Protein AF-0000000075208967 (afdb_homodimer)

Secondary structure (DSSP, 8-state):
--HHHHHHHT--------S-PPPHHHHHHHHHHHHTS--GGG---EEEEEE--HHHHHHHHHHTTS-GGGTSSS-EEEEEE--HHHHHHHHHHT---HHHHTSHHHHHHHHHHHHHHHHHHHHHH-/--HHHHHHHT--------S-PPPHHHHHHHHHHHHTS--GGG---EEEEEE--HHHHHHHHHHTTS-GGGTSSS-EEEEEE--HHHHHHHHHHT---HHHHTSHHHHHHHHHHHHHHHHHHHHHH-

Sequence (252 aa):
MNDTIKTILSHRSIRKFKNEPLNNETVETLVKCAQAASTSSYQQVYSIIGVEDKGMKDKLAALAGGQNYVAENGYFFVFCLDYHRHMLAAEMTGSDIADTVESTEGFIVGTADAALAAQNMAVAAEMNDTIKTILSHRSIRKFKNEPLNNETVETLVKCAQAASTSSYQQVYSIIGVEDKGMKDKLAALAGGQNYVAENGYFFVFCLDYHRHMLAAEMTGSDIADTVESTEGFIVGTADAALAAQNMAVAAE

Nearest PDB structures (foldseek):
  5hdj-assembly1_A  TM=9.883E-01  e=3.947E-13  Priestia megaterium
  3n2s-assembly2_D  TM=9.882E-01  e=9.853E-13  Bacillus subtilis
  5hei-assembly3_E  TM=9.716E-01  e=2.244E-10  Priestia megaterium
  1zch-assembly1_A-2  TM=9.579E-01  e=3.944E-09  Bacillus subtilis
  3of4-assembly2_C-2  TM=6.264E-01  e=2.015E-05  Idiomarina loihiensis

Solvent-accessible surface area (backbone atoms only — not comparable to full-atom values): 13764 Å² total; per-residue (Å²): 134,55,68,44,48,52,53,41,62,63,55,69,95,78,71,78,55,62,92,48,70,66,53,70,68,58,53,51,50,40,51,50,29,18,69,42,31,73,46,68,90,70,57,61,27,40,44,78,45,80,48,75,54,62,70,60,23,45,54,48,11,56,74,62,76,58,40,58,48,58,40,46,45,32,63,37,78,43,72,35,68,40,60,60,70,58,51,51,53,25,56,76,69,71,46,84,54,62,70,54,63,70,28,72,64,36,47,50,50,18,44,28,27,25,28,17,16,50,41,36,22,51,59,56,71,99,134,54,67,44,45,51,54,41,64,61,56,70,94,77,73,78,56,61,92,47,71,68,52,70,66,59,51,51,50,40,50,51,29,17,69,41,30,72,47,69,91,71,58,62,27,40,44,79,45,80,48,73,54,62,70,61,24,46,54,49,10,56,72,62,75,56,39,59,48,57,41,46,44,33,63,38,79,42,74,34,66,38,60,61,68,56,53,51,53,25,57,76,69,71,45,83,55,61,70,51,61,71,28,71,64,36,46,50,50,20,46,29,25,25,28,16,17,50,41,36,23,52,59,53,72,98

Organism: NCBI:txid2021314

pLDDT: mean 92.1, std 5.89, range [64.88, 97.38]

Radius of gyration: 19.39 Å; Cα contacts (8 Å, |Δi|>4): 349; chains: 2; bounding box: 53×53×41 Å

InterPro domains:
  IPR000415 Nitroreductase-like [G3DSA:3.40.109.10] (1-126)
  IPR000415 Nitroreductase-like [SSF55469] (1-126)
  IPR016446 Flavin oxidoreductase Frp family [PTHR43425] (1-126)
  IPR029479 Nitroreductase [PF00881] (8-126)

Foldseek 3Di:
DDPLVVLVVPDDDDQAEDQAADDPVLVVVLLVLLQPFDADVSLLQKDKDKDQDLVVQCVVCVVVVNRCSSRRYNIHIDIGRHCPVVCVVCVVVVHDCPCVCPDPNVVVRSVVSSVRSVVSSVSVVD/DDPLVVLVVPDDDDQAEDQAADDPVLVVVLQVLLLPFDADVSLLQKDKDKDQDLVVQCVVCVVVVNRCSSRRYNIHIDIGRHCPVVCVVCVVVVHDCPCVCPDPNVVVRSVVSSVRSVVSSVSVVD

Structure (mmCIF, N/CA/C/O backbone):
data_AF-0000000075208967-model_v1
#
loop_
_entity.id
_entity.type
_entity.pdbx_description
1 polymer 'NADPH-dependent oxidoreductase'
#
loop_
_atom_site.group_PDB
_atom_site.id
_atom_site.type_symbol
_atom_site.label_atom_id
_atom_site.label_alt_id
_atom_site.label_comp_id
_atom_site.label_asym_id
_atom_site.label_entity_id
_atom_site.label_seq_id
_atom_site.pdbx_PDB_ins_code
_atom_site.Cartn_x
_atom_site.Cartn_y
_atom_site.Cartn_z
_atom_site.occupancy
_atom_site.B_iso_or_equiv
_atom_site.auth_seq_id
_atom_site.auth_comp_id
_atom_site.auth_asy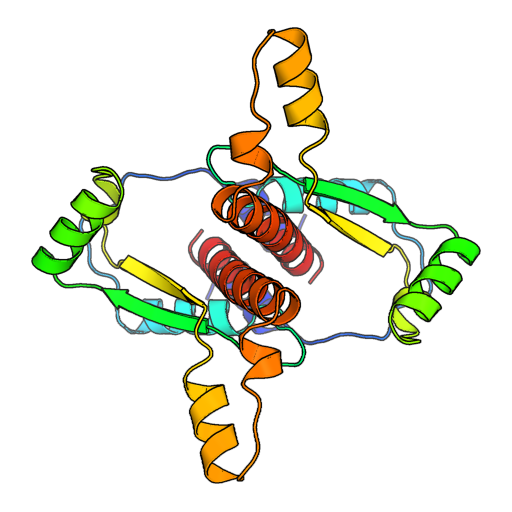m_id
_atom_site.auth_atom_id
_atom_site.pdbx_PDB_model_num
ATOM 1 N N . MET A 1 1 ? -3.221 -17.312 16.625 1 71.81 1 MET A N 1
ATOM 2 C CA . MET A 1 1 ? -3.098 -16.047 15.906 1 71.81 1 MET A CA 1
ATOM 3 C C . MET A 1 1 ? -2.184 -15.078 16.656 1 71.81 1 MET A C 1
ATOM 5 O O . MET A 1 1 ? -2.252 -14.984 17.875 1 71.81 1 MET A O 1
ATOM 9 N N . ASN A 1 2 ? -1.147 -14.531 15.945 1 88.81 2 ASN A N 1
ATOM 10 C CA . ASN A 1 2 ? -0.202 -13.68 16.672 1 88.81 2 ASN A CA 1
ATOM 11 C C . ASN A 1 2 ? -0.729 -12.258 16.812 1 88.81 2 ASN A C 1
ATOM 13 O O . ASN A 1 2 ? -1.8 -11.93 16.297 1 88.81 2 ASN A O 1
ATOM 17 N N . ASP A 1 3 ? -0.1 -11.484 17.672 1 92.38 3 ASP A N 1
ATOM 18 C CA . ASP A 1 3 ? -0.573 -10.156 18.062 1 92.38 3 ASP A CA 1
ATOM 19 C C . ASP A 1 3 ? -0.657 -9.234 16.859 1 92.38 3 ASP A C 1
ATOM 21 O O . ASP A 1 3 ? -1.517 -8.352 16.797 1 92.38 3 ASP A O 1
ATOM 25 N N . THR A 1 4 ? 0.158 -9.453 15.891 1 95.06 4 THR A N 1
ATOM 26 C CA . THR A 1 4 ? 0.15 -8.633 14.688 1 95.06 4 THR A CA 1
ATOM 27 C C . THR A 1 4 ? -1.113 -8.883 13.867 1 95.06 4 THR A C 1
ATOM 29 O O . THR A 1 4 ? -1.788 -7.938 13.453 1 95.06 4 THR A O 1
ATOM 32 N N . ILE A 1 5 ? -1.455 -10.117 13.695 1 95.81 5 ILE A N 1
ATOM 33 C CA . ILE A 1 5 ? -2.654 -10.492 12.945 1 95.81 5 ILE A CA 1
ATOM 34 C C . ILE A 1 5 ? -3.895 -9.984 13.688 1 95.81 5 ILE A C 1
ATOM 36 O O . ILE A 1 5 ? -4.824 -9.461 13.062 1 95.81 5 ILE A O 1
ATOM 40 N N . LYS A 1 6 ? -3.883 -10.102 14.977 1 95.25 6 LYS A N 1
ATOM 41 C CA . LYS A 1 6 ? -5 -9.586 15.766 1 95.25 6 LYS A CA 1
ATOM 42 C C . LYS A 1 6 ? -5.18 -8.086 15.547 1 95.25 6 LYS A C 1
ATOM 44 O O . LYS A 1 6 ? -6.305 -7.609 15.383 1 95.25 6 LYS A O 1
ATOM 49 N N . THR A 1 7 ? -4.102 -7.387 15.578 1 94.62 7 THR A N 1
ATOM 50 C CA . THR A 1 7 ? -4.137 -5.945 15.367 1 94.62 7 THR A CA 1
ATOM 51 C C . THR A 1 7 ? -4.703 -5.609 13.992 1 94.62 7 THR A C 1
ATOM 53 O O . THR A 1 7 ? -5.598 -4.773 13.867 1 94.62 7 THR A O 1
ATOM 56 N N . ILE A 1 8 ? -4.23 -6.316 12.945 1 95.25 8 ILE A N 1
ATOM 57 C CA . ILE A 1 8 ? -4.648 -6.082 11.562 1 95.25 8 ILE A CA 1
ATOM 58 C C . ILE A 1 8 ? -6.145 -6.344 11.43 1 95.25 8 ILE A C 1
ATOM 60 O O . ILE A 1 8 ? -6.871 -5.539 10.836 1 95.25 8 ILE A O 1
ATOM 64 N N . LEU A 1 9 ? -6.602 -7.363 12.039 1 94.38 9 LEU A N 1
ATOM 65 C CA . LEU A 1 9 ? -7.988 -7.781 11.859 1 94.38 9 LEU A CA 1
ATOM 66 C C . LEU A 1 9 ? -8.93 -6.934 12.703 1 94.38 9 LEU A C 1
ATOM 68 O O . LEU A 1 9 ? -10.148 -6.949 12.492 1 94.38 9 LEU A O 1
ATOM 72 N N . SER A 1 10 ? -8.375 -6.219 13.609 1 91.25 10 SER A N 1
ATOM 73 C CA . SER A 1 10 ? -9.188 -5.328 14.438 1 91.25 10 SER A CA 1
ATOM 74 C C . SER A 1 10 ? -9.336 -3.957 13.789 1 91.25 10 SER A C 1
ATOM 76 O O . SER A 1 10 ? -10 -3.074 14.336 1 91.25 10 SER A O 1
ATOM 78 N N . HIS A 1 11 ? -8.758 -3.898 12.664 1 88 11 HIS A N 1
ATOM 79 C CA . HIS A 1 11 ? -8.789 -2.619 11.969 1 88 11 HIS A CA 1
ATOM 80 C C . HIS A 1 11 ? -10.219 -2.125 11.773 1 88 11 HIS A C 1
ATOM 82 O O . HIS A 1 11 ? -11.117 -2.914 11.477 1 88 11 HIS A O 1
ATOM 88 N N . ARG A 1 12 ? -10.43 -0.867 12.094 1 82.75 12 ARG A N 1
ATOM 89 C CA . ARG A 1 12 ? -11.648 -0.128 11.797 1 82.75 12 ARG A CA 1
ATOM 90 C C . ARG A 1 12 ? -11.336 1.289 11.328 1 82.75 12 ARG A C 1
ATOM 92 O O . ARG A 1 12 ? -10.297 1.853 11.695 1 82.75 12 ARG A O 1
ATOM 99 N N . SER A 1 13 ? -12.242 1.752 10.5 1 78.75 13 SER A N 1
ATOM 100 C CA . SER A 1 13 ? -12.094 3.15 10.117 1 78.75 13 SER A CA 1
ATOM 101 C C . SER A 1 13 ? -12.445 4.086 11.273 1 78.75 13 SER A C 1
ATOM 103 O O . SER A 1 13 ? -13.57 4.074 11.766 1 78.75 13 SER A O 1
ATOM 105 N N . ILE A 1 14 ? -11.398 4.781 11.758 1 77.75 14 ILE A N 1
ATOM 106 C CA . ILE A 1 14 ? -11.57 5.754 12.828 1 77.75 14 ILE A CA 1
ATOM 107 C C . ILE A 1 14 ? -11.477 7.168 12.266 1 77.75 14 ILE A C 1
ATOM 109 O O . ILE A 1 14 ? -10.5 7.52 11.602 1 77.75 14 ILE A O 1
ATOM 113 N N . ARG A 1 15 ? -12.469 8.078 12.594 1 83.62 15 ARG A N 1
ATOM 114 C CA . ARG A 1 15 ? -12.492 9.422 12.023 1 83.62 15 ARG A CA 1
ATOM 115 C C . ARG A 1 15 ? -12.742 10.469 13.102 1 83.62 15 ARG A C 1
ATOM 117 O O . ARG A 1 15 ? -13.148 11.594 12.797 1 83.62 15 ARG A O 1
ATOM 124 N N . LYS A 1 16 ? -12.641 10.086 14.227 1 89.19 16 LYS A N 1
ATOM 125 C CA . LYS A 1 16 ? -12.68 10.984 15.375 1 89.19 16 LYS A CA 1
ATOM 126 C C . LYS A 1 16 ? -11.469 10.781 16.281 1 89.19 16 LYS A C 1
ATOM 128 O O . LYS A 1 16 ? -11.211 9.664 16.734 1 89.19 16 LYS A O 1
ATOM 133 N N . PHE A 1 17 ? -10.727 11.875 16.5 1 91.31 17 PHE A N 1
ATOM 134 C CA . PHE A 1 17 ? -9.461 11.781 17.219 1 91.31 17 PHE A CA 1
ATOM 135 C C . PHE A 1 17 ? -9.461 12.695 18.438 1 91.31 17 PHE A C 1
ATOM 137 O O . PHE A 1 17 ? -10.211 13.672 18.484 1 91.31 17 PHE A O 1
ATOM 144 N N . LYS A 1 18 ? -8.68 12.266 19.375 1 89.44 18 LYS A N 1
ATOM 145 C CA . LYS A 1 18 ? -8.453 13.164 20.516 1 89.44 18 LYS A CA 1
ATOM 146 C C . LYS A 1 18 ? -7.676 14.406 20.078 1 89.44 18 LYS A C 1
ATOM 148 O O . LYS A 1 18 ? -6.859 14.344 19.156 1 89.44 18 LYS A O 1
ATOM 153 N N . ASN A 1 19 ? -7.953 15.422 20.766 1 85.56 19 ASN A N 1
ATOM 154 C CA . ASN A 1 19 ? -7.215 16.656 20.516 1 85.56 19 ASN A CA 1
ATOM 155 C C . ASN A 1 19 ? -5.914 16.703 21.312 1 85.56 19 ASN A C 1
ATOM 157 O O . ASN A 1 19 ? -5.742 17.562 22.188 1 85.56 19 ASN A O 1
ATOM 161 N N . GLU A 1 20 ? -5.102 15.742 21.078 1 93 20 GLU A N 1
ATOM 162 C CA . GLU A 1 20 ? -3.809 15.617 21.75 1 93 20 GLU A CA 1
ATOM 163 C C . GLU A 1 20 ? -2.686 15.422 20.734 1 93 20 GLU A C 1
ATOM 165 O O . GLU A 1 20 ? -2.748 14.516 19.891 1 93 20 GLU A O 1
ATOM 170 N N . PRO A 1 21 ? -1.716 16.359 20.891 1 94.06 21 PRO A N 1
ATOM 171 C CA . PRO A 1 21 ? -0.594 16.203 19.953 1 94.06 21 PRO A CA 1
ATOM 172 C C . PRO A 1 21 ? 0.196 14.914 20.203 1 94.06 21 PRO A C 1
ATOM 174 O O . PRO A 1 21 ? 0.234 14.422 21.328 1 94.06 21 PRO A O 1
ATOM 177 N N . LEU A 1 22 ? 0.734 14.398 19.109 1 94.69 22 LEU A N 1
ATOM 178 C CA . LEU A 1 22 ? 1.672 13.297 19.281 1 94.69 22 LEU A CA 1
ATOM 179 C C . LEU A 1 22 ? 3.039 13.805 19.734 1 94.69 22 LEU A C 1
ATOM 181 O O . LEU A 1 22 ? 3.477 14.875 19.297 1 94.69 22 LEU A O 1
ATOM 185 N N . ASN A 1 23 ? 3.65 13.008 20.531 1 95.19 23 ASN A N 1
ATOM 186 C CA . ASN A 1 23 ? 5.02 13.383 20.859 1 95.19 23 ASN A CA 1
ATOM 187 C C . ASN A 1 23 ? 5.996 12.953 19.766 1 95.19 23 ASN A C 1
ATOM 189 O O . ASN A 1 23 ? 5.664 12.117 18.922 1 95.19 23 ASN A O 1
ATOM 193 N N . ASN A 1 24 ? 7.211 13.492 19.906 1 95.94 24 ASN A N 1
ATOM 194 C CA . ASN A 1 24 ? 8.211 13.273 18.859 1 95.94 24 ASN A CA 1
ATOM 195 C C . ASN A 1 24 ? 8.602 11.805 18.766 1 95.94 24 ASN A C 1
ATOM 197 O O . ASN A 1 24 ? 8.828 11.297 17.656 1 95.94 24 ASN A O 1
ATOM 201 N N . GLU A 1 25 ? 8.719 11.172 19.812 1 96.81 25 GLU A N 1
ATOM 202 C CA . GLU A 1 25 ? 9.102 9.766 19.828 1 96.81 25 GLU A CA 1
ATOM 203 C C . GLU A 1 25 ? 8.086 8.914 19.062 1 96.81 25 GLU A C 1
ATOM 205 O O . GLU A 1 25 ? 8.461 8.031 18.281 1 96.81 25 GLU A O 1
ATOM 210 N N . THR A 1 26 ? 6.848 9.188 19.312 1 96.25 26 THR A N 1
ATOM 211 C CA . THR A 1 26 ? 5.785 8.469 18.609 1 96.25 26 THR A CA 1
ATOM 212 C C . THR A 1 26 ? 5.84 8.75 17.109 1 96.25 26 THR A C 1
ATOM 214 O O . THR A 1 26 ? 5.777 7.82 16.312 1 96.25 26 THR A O 1
ATOM 217 N N . VAL A 1 27 ? 6.012 9.977 16.766 1 97.12 27 VAL A N 1
ATOM 218 C CA . VAL A 1 27 ? 6.074 10.375 15.367 1 97.12 27 VAL A CA 1
ATOM 219 C C . VAL A 1 27 ? 7.254 9.68 14.68 1 97.12 27 VAL A C 1
ATOM 221 O O . VAL A 1 27 ? 7.105 9.117 13.594 1 97.12 27 VAL A O 1
ATOM 224 N N . GLU A 1 28 ? 8.344 9.664 15.328 1 97.38 28 GLU A N 1
ATOM 225 C CA . GLU A 1 28 ? 9.539 9.031 14.773 1 97.38 28 GLU A CA 1
ATOM 226 C C . GLU A 1 28 ? 9.32 7.531 14.578 1 97.38 28 GLU A C 1
ATOM 228 O O . GLU A 1 28 ? 9.711 6.973 13.547 1 97.38 28 GLU A O 1
ATOM 233 N N . THR A 1 29 ? 8.75 6.918 15.578 1 97.31 29 THR A N 1
ATOM 234 C CA . THR A 1 29 ? 8.469 5.488 15.492 1 97.31 29 THR A CA 1
ATOM 235 C C . THR A 1 29 ? 7.539 5.191 14.32 1 97.31 29 THR A C 1
ATOM 237 O O . THR A 1 29 ? 7.773 4.25 13.562 1 97.31 29 THR A O 1
ATOM 240 N N . LEU A 1 30 ? 6.523 6.004 14.156 1 97.38 30 LEU A N 1
ATOM 241 C CA . LEU A 1 30 ? 5.566 5.809 13.07 1 97.38 30 LEU A CA 1
ATOM 242 C C . LEU A 1 30 ? 6.242 5.98 11.711 1 97.38 30 LEU A C 1
ATOM 244 O O . LEU A 1 30 ? 5.988 5.207 10.789 1 97.38 30 LEU A O 1
ATOM 248 N N . VAL A 1 31 ? 7.102 6.953 11.609 1 97.31 31 VAL A N 1
ATOM 249 C CA . VAL A 1 31 ? 7.824 7.191 10.359 1 97.31 31 VAL A CA 1
ATOM 250 C C . VAL A 1 31 ? 8.75 6.012 10.07 1 97.31 31 VAL A C 1
ATOM 252 O O . VAL A 1 31 ? 8.828 5.539 8.938 1 97.31 31 VAL A O 1
ATOM 255 N N . LYS A 1 32 ? 9.406 5.48 11.078 1 96.69 32 LYS A N 1
ATOM 256 C CA . LYS A 1 32 ? 10.266 4.312 10.906 1 96.69 32 LYS A CA 1
ATOM 257 C C . LYS A 1 32 ? 9.453 3.105 10.438 1 96.69 32 LYS A C 1
ATOM 259 O O . LYS A 1 32 ? 9.922 2.324 9.602 1 96.69 32 LYS A O 1
ATOM 264 N N . CYS A 1 33 ? 8.281 2.982 10.977 1 97 33 CYS A N 1
ATOM 265 C CA . CYS A 1 33 ? 7.422 1.883 10.562 1 97 33 CYS A CA 1
ATOM 266 C C . CYS A 1 33 ? 7.016 2.035 9.102 1 97 33 CYS A C 1
ATOM 268 O O . CYS A 1 33 ? 6.984 1.054 8.352 1 97 33 CYS A O 1
ATOM 270 N N . ALA A 1 34 ? 6.723 3.26 8.656 1 96.38 34 ALA A N 1
ATOM 271 C CA . ALA A 1 34 ? 6.43 3.52 7.25 1 96.38 34 ALA A CA 1
ATOM 272 C C . ALA A 1 34 ? 7.621 3.15 6.367 1 96.38 34 ALA A C 1
ATOM 274 O O . ALA A 1 34 ? 7.453 2.5 5.332 1 96.38 34 ALA A O 1
ATOM 275 N N . GLN A 1 35 ? 8.781 3.453 6.836 1 94.38 35 GLN A N 1
ATOM 276 C CA . GLN A 1 35 ? 10.008 3.256 6.066 1 94.38 35 GLN A CA 1
ATOM 277 C C . GLN A 1 35 ? 10.367 1.777 5.977 1 94.38 35 GLN A C 1
ATOM 279 O O . GLN A 1 35 ? 11.188 1.382 5.148 1 94.38 35 GLN A O 1
ATOM 284 N N . ALA A 1 36 ? 9.773 0.996 6.848 1 93.81 36 ALA A N 1
ATOM 285 C CA . ALA A 1 36 ? 10.055 -0.438 6.871 1 93.81 36 ALA A CA 1
ATOM 286 C C . ALA A 1 36 ? 9.164 -1.187 5.883 1 93.81 36 ALA A C 1
ATOM 288 O O . ALA A 1 36 ? 9.258 -2.41 5.758 1 93.81 36 ALA A O 1
ATOM 289 N N . ALA A 1 37 ? 8.297 -0.453 5.168 1 92.31 37 ALA A N 1
ATOM 290 C CA . ALA A 1 37 ? 7.445 -1.083 4.164 1 92.31 37 ALA A CA 1
ATOM 291 C C . ALA A 1 37 ? 8.266 -1.589 2.984 1 92.31 37 ALA A C 1
ATOM 293 O O . ALA A 1 37 ? 9.414 -1.166 2.789 1 92.31 37 ALA A O 1
ATOM 294 N N . SER A 1 38 ? 7.68 -2.529 2.275 1 84.44 38 SER A N 1
ATOM 295 C CA . SER A 1 38 ? 8.305 -2.977 1.037 1 84.44 38 SER A CA 1
ATOM 296 C C . SER A 1 38 ? 8.414 -1.839 0.028 1 84.44 38 SER A C 1
ATOM 298 O O . SER A 1 38 ? 7.609 -0.909 0.045 1 84.44 38 SER A O 1
ATOM 300 N N . THR A 1 39 ? 9.523 -1.744 -0.673 1 79.44 39 THR A N 1
ATOM 301 C CA . THR A 1 39 ? 9.711 -0.762 -1.734 1 79.44 39 THR A CA 1
ATOM 302 C C . THR A 1 39 ? 10.281 -1.424 -2.988 1 79.44 39 THR A C 1
ATOM 304 O O . THR A 1 39 ? 10.938 -2.465 -2.904 1 79.44 39 THR A O 1
ATOM 307 N N . SER A 1 40 ? 9.758 -0.851 -4.055 1 69.62 40 SER A N 1
ATOM 308 C CA . SER A 1 40 ? 10.352 -1.33 -5.297 1 69.62 40 SER A CA 1
ATOM 309 C C . SER A 1 40 ? 11.805 -0.887 -5.422 1 69.62 40 SER A C 1
ATOM 311 O O . SER A 1 40 ? 12.094 0.31 -5.406 1 69.62 40 SER A O 1
ATOM 313 N N . SER A 1 41 ? 12.672 -1.923 -5.484 1 65.12 41 SER A N 1
ATOM 314 C CA . SER A 1 41 ? 14.086 -1.702 -5.738 1 65.12 41 SER A CA 1
ATOM 315 C C . SER A 1 41 ? 14.672 -0.665 -4.781 1 65.12 41 SER A C 1
ATOM 317 O O . SER A 1 41 ? 15.523 0.131 -5.168 1 65.12 41 SER A O 1
ATOM 319 N N . TYR A 1 42 ? 14.055 -0.486 -3.641 1 73.25 42 TYR A N 1
ATOM 320 C CA . TYR A 1 42 ? 14.5 0.418 -2.586 1 73.25 42 TYR A CA 1
ATOM 321 C C . TYR A 1 42 ? 14.484 1.865 -3.064 1 73.25 42 TYR A C 1
ATOM 323 O O . TYR A 1 42 ? 15.281 2.686 -2.607 1 73.25 42 TYR A O 1
ATOM 331 N N . GLN A 1 43 ? 13.609 2.143 -3.943 1 77.69 43 GLN A N 1
ATOM 332 C CA . GLN A 1 43 ? 13.562 3.484 -4.512 1 77.69 43 GLN A CA 1
ATOM 333 C C . GLN A 1 43 ? 12.953 4.477 -3.525 1 77.69 43 GLN A C 1
ATOM 335 O O . GLN A 1 43 ? 13.289 5.66 -3.537 1 77.69 43 GLN A O 1
ATOM 340 N N . GLN A 1 44 ? 12.18 3.977 -2.68 1 85.12 44 GLN A N 1
ATOM 341 C CA . GLN A 1 44 ? 11.57 4.863 -1.692 1 85.12 44 GLN A CA 1
ATOM 342 C C . GLN A 1 44 ? 11.031 6.133 -2.348 1 85.12 44 GLN A C 1
ATOM 344 O O . GLN A 1 44 ? 11.383 7.242 -1.939 1 85.12 44 GLN A O 1
ATOM 349 N N . VAL A 1 45 ? 10.203 5.953 -3.33 1 92.19 45 VAL A N 1
ATOM 350 C CA . VAL A 1 45 ? 9.719 7.023 -4.195 1 92.19 45 VAL A CA 1
ATOM 351 C C . VAL A 1 45 ? 8.578 7.77 -3.5 1 92.19 45 VAL A C 1
ATOM 353 O O . VAL A 1 45 ? 7.488 7.914 -4.062 1 92.19 45 VAL A O 1
ATOM 356 N N . TYR A 1 46 ? 8.859 8.273 -2.289 1 95.12 46 TYR A N 1
ATOM 357 C CA . TYR A 1 46 ? 7.832 9.031 -1.576 1 95.12 46 TYR A CA 1
ATOM 358 C C . TYR A 1 46 ? 8.461 9.977 -0.563 1 95.12 46 TYR A C 1
ATOM 360 O O . TYR A 1 46 ? 9.625 9.812 -0.185 1 95.12 46 TYR A O 1
ATOM 368 N N . SER A 1 47 ? 7.82 10.992 -0.221 1 96.5 47 SER A N 1
ATOM 369 C CA . SER A 1 47 ? 8.078 11.844 0.937 1 96.5 47 SER A CA 1
ATOM 370 C C . SER A 1 47 ? 6.922 11.797 1.928 1 96.5 47 SER A C 1
ATOM 372 O O . SER A 1 47 ? 5.762 11.656 1.53 1 96.5 47 SER A O 1
ATOM 374 N N . ILE A 1 48 ? 7.262 11.789 3.156 1 97.25 48 ILE A N 1
ATOM 375 C CA . ILE A 1 48 ? 6.266 11.914 4.211 1 97.25 48 ILE A CA 1
ATOM 376 C C . ILE A 1 48 ? 6.336 13.305 4.832 1 97.25 48 ILE A C 1
ATOM 378 O O . ILE A 1 48 ? 7.387 13.719 5.332 1 97.25 48 ILE A O 1
ATOM 382 N N . ILE A 1 49 ? 5.219 14.023 4.805 1 97.25 49 ILE A N 1
ATOM 383 C CA . ILE A 1 49 ? 5.137 15.367 5.367 1 97.25 49 ILE A CA 1
ATOM 384 C C . ILE A 1 49 ? 4.254 15.352 6.613 1 97.25 49 ILE A C 1
ATOM 386 O O . ILE A 1 49 ? 3.121 14.875 6.574 1 97.25 49 ILE A O 1
ATOM 390 N N . GLY A 1 50 ? 4.809 15.766 7.73 1 97.25 50 GLY A N 1
ATOM 391 C CA . GLY A 1 50 ? 4.031 15.953 8.945 1 97.25 50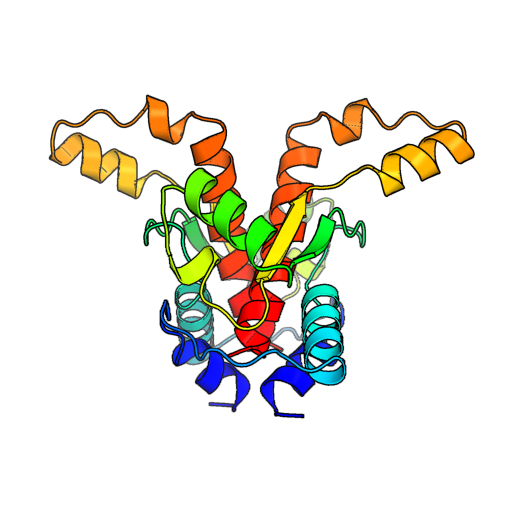 GLY A CA 1
ATOM 392 C C . GLY A 1 50 ? 3.475 17.359 9.086 1 97.25 50 GLY A C 1
ATOM 393 O O . GLY A 1 50 ? 4.195 18.344 8.891 1 97.25 50 GLY A O 1
ATOM 394 N N . VAL A 1 51 ? 2.199 17.453 9.352 1 96.31 51 VAL A N 1
ATOM 395 C CA . VAL A 1 51 ? 1.529 18.734 9.5 1 96.31 51 VAL A CA 1
ATOM 396 C C . VAL A 1 51 ? 0.956 18.859 10.914 1 96.31 51 VAL A C 1
ATOM 398 O O . VAL A 1 51 ? 0.081 18.078 11.305 1 96.31 51 VAL A O 1
ATOM 401 N N . GLU A 1 52 ? 1.356 19.844 11.68 1 94.5 52 GLU A N 1
ATOM 402 C CA . GLU A 1 52 ? 0.881 20.078 13.039 1 94.5 52 GLU A CA 1
ATOM 403 C C . GLU A 1 52 ? 0.112 21.391 13.148 1 94.5 52 GLU A C 1
ATOM 405 O O . GLU A 1 52 ? -0.72 21.562 14.039 1 94.5 52 GLU A O 1
ATOM 410 N N . ASP A 1 53 ? 0.418 22.266 12.273 1 95.12 53 ASP A N 1
ATOM 411 C CA . ASP A 1 53 ? -0.189 23.594 12.305 1 95.12 53 ASP A CA 1
ATOM 412 C C . ASP A 1 53 ? -1.688 23.516 12.016 1 95.12 53 ASP A C 1
ATOM 414 O O . ASP A 1 53 ? -2.1 23.031 10.969 1 95.12 53 ASP A O 1
ATOM 418 N N . LYS A 1 54 ? -2.432 24.109 12.898 1 94.75 54 LYS A N 1
ATOM 419 C CA . LYS A 1 54 ? -3.885 24.031 12.789 1 94.75 54 LYS A CA 1
ATOM 420 C C . LYS A 1 54 ? -4.387 24.75 11.539 1 94.75 54 LYS A C 1
ATOM 422 O O . LYS A 1 54 ? -5.305 24.266 10.875 1 94.75 54 LYS A O 1
ATOM 427 N N . GLY A 1 55 ? -3.822 25.859 11.328 1 96.75 55 GLY A N 1
ATOM 428 C CA . GLY A 1 55 ? -4.219 26.578 10.125 1 96.75 55 GLY A CA 1
ATOM 429 C C . GLY A 1 55 ? -4 25.781 8.852 1 96.75 55 GLY A C 1
ATOM 430 O O . GLY A 1 55 ? -4.859 25.766 7.973 1 96.75 55 GLY A O 1
ATOM 431 N N . MET A 1 56 ? -2.883 25.172 8.727 1 96.94 56 MET A N 1
ATOM 432 C CA . MET A 1 56 ? -2.584 24.328 7.57 1 96.94 56 MET A CA 1
ATOM 433 C C . MET A 1 56 ? -3.529 23.141 7.508 1 96.94 56 MET A C 1
ATOM 435 O O . MET A 1 56 ? -4.031 22.797 6.438 1 96.94 56 MET A O 1
ATOM 439 N N . LYS A 1 57 ? -3.814 22.562 8.617 1 96.31 57 LYS A N 1
ATOM 440 C CA . LYS A 1 57 ? -4.738 21.438 8.648 1 96.31 57 LYS A CA 1
ATOM 441 C C . LYS A 1 57 ? -6.133 21.844 8.18 1 96.31 57 LYS A C 1
ATOM 443 O O . LYS A 1 57 ? -6.801 21.094 7.465 1 96.31 57 LYS A O 1
ATOM 448 N N . ASP A 1 58 ? -6.535 22.984 8.57 1 96.94 58 ASP A N 1
ATOM 449 C CA . ASP A 1 58 ? -7.84 23.484 8.156 1 96.94 58 ASP A CA 1
ATOM 450 C C . ASP A 1 58 ? -7.906 23.656 6.637 1 96.94 58 ASP A C 1
ATOM 452 O O . ASP A 1 58 ? -8.914 23.328 6.008 1 96.94 58 ASP A O 1
ATOM 456 N N . LYS A 1 59 ? -6.887 24.219 6.129 1 97.38 59 LYS A N 1
ATOM 457 C CA . LYS A 1 59 ? -6.828 24.391 4.68 1 97.38 59 LYS A CA 1
ATOM 458 C C . LYS A 1 59 ? -6.867 23.031 3.975 1 97.38 59 LYS A C 1
ATOM 460 O O . LYS A 1 59 ? -7.57 22.875 2.975 1 97.38 59 LYS A O 1
ATOM 465 N N . LEU A 1 60 ? -6.121 22.094 4.461 1 96.31 60 LEU A N 1
ATOM 466 C CA . LEU A 1 60 ? -6.098 20.75 3.885 1 96.31 60 LEU A CA 1
ATOM 467 C C . LEU A 1 60 ? -7.469 20.094 3.98 1 96.31 60 LEU A C 1
ATOM 469 O O . LEU A 1 60 ? -7.906 19.422 3.047 1 96.31 60 LEU A O 1
ATOM 473 N N . ALA A 1 61 ? -8.086 20.266 5.125 1 96.31 61 ALA A N 1
ATOM 474 C CA . ALA A 1 61 ? -9.422 19.703 5.305 1 96.31 61 ALA A CA 1
ATOM 475 C C . ALA A 1 61 ? -10.391 20.25 4.258 1 96.31 61 ALA A C 1
ATOM 477 O O . ALA A 1 61 ? -11.188 19.5 3.688 1 96.31 61 ALA A O 1
ATOM 478 N N . ALA A 1 62 ? -10.336 21.516 3.986 1 96.12 62 ALA A N 1
ATOM 479 C CA . ALA A 1 62 ? -11.18 22.141 2.979 1 96.12 62 ALA A CA 1
ATOM 480 C C . ALA A 1 62 ? -10.93 21.531 1.598 1 96.12 62 ALA A C 1
ATOM 482 O O . ALA A 1 62 ? -11.875 21.266 0.853 1 96.12 62 ALA A O 1
ATOM 483 N N . LEU A 1 63 ? -9.656 21.328 1.274 1 93.75 63 LEU A N 1
ATOM 484 C CA . LEU A 1 63 ? -9.273 20.781 -0.022 1 93.75 63 LEU A CA 1
ATOM 485 C C . LEU A 1 63 ? -9.641 19.297 -0.117 1 93.75 63 LEU A C 1
ATOM 487 O O . LEU A 1 63 ? -9.805 18.766 -1.216 1 93.75 63 LEU A O 1
ATOM 491 N N . ALA A 1 64 ? -9.688 18.672 1.01 1 91.62 64 ALA A N 1
ATOM 492 C CA . ALA A 1 64 ? -10.008 17.25 1.048 1 91.62 64 ALA A CA 1
ATOM 493 C C . ALA A 1 64 ? -11.516 17.031 1.119 1 91.62 64 ALA A C 1
ATOM 495 O O . ALA A 1 64 ? -11.984 16.031 1.673 1 91.62 64 ALA A O 1
ATOM 496 N N . GLY A 1 65 ? -12.281 17.906 0.655 1 91.62 65 GLY A N 1
ATOM 497 C CA . GLY A 1 65 ? -13.727 17.75 0.591 1 91.62 65 GLY A CA 1
ATOM 498 C C . GLY A 1 65 ? -14.422 18.125 1.888 1 91.62 65 GLY A C 1
ATOM 499 O O . GLY A 1 65 ? -15.516 17.625 2.17 1 91.62 65 GLY A O 1
ATOM 500 N N . GLY A 1 66 ? -13.766 18.781 2.693 1 91.81 66 GLY A N 1
ATOM 501 C CA . GLY A 1 66 ? -14.375 19.25 3.928 1 91.81 66 GLY A CA 1
ATOM 502 C C . GLY A 1 66 ? -14.375 18.203 5.023 1 91.81 66 GLY A C 1
ATOM 503 O O . GLY A 1 66 ? -15.195 18.25 5.941 1 91.81 66 GLY A O 1
ATOM 504 N N . GLN A 1 67 ? -13.5 17.25 4.918 1 90.62 67 GLN A N 1
ATOM 505 C CA . GLN A 1 67 ? -13.422 16.188 5.918 1 90.62 67 GLN A CA 1
ATOM 506 C C . GLN A 1 67 ? -12.75 16.688 7.195 1 90.62 67 GLN A C 1
ATOM 508 O O . GLN A 1 67 ? -11.531 16.875 7.227 1 90.62 67 GLN A O 1
ATOM 513 N N . ASN A 1 68 ? -13.469 16.75 8.25 1 91.44 68 ASN A N 1
ATOM 514 C CA . ASN A 1 68 ? -13.039 17.406 9.477 1 91.44 68 ASN A CA 1
ATOM 515 C C . ASN A 1 68 ? -11.898 16.656 10.141 1 91.44 68 ASN A C 1
ATOM 517 O O . ASN A 1 68 ? -11.062 17.25 10.82 1 91.44 68 ASN A O 1
ATOM 521 N N . TYR A 1 69 ? -11.859 15.367 9.984 1 91.31 69 TYR A N 1
ATOM 522 C CA . TYR A 1 69 ? -10.844 14.594 10.68 1 91.31 69 TYR A CA 1
ATOM 523 C C . TYR A 1 69 ? -9.453 14.883 10.125 1 91.31 69 TYR A C 1
ATOM 525 O O . TYR A 1 69 ? -8.445 14.547 10.75 1 91.31 69 TYR A O 1
ATOM 533 N N . VAL A 1 70 ? -9.398 15.531 8.953 1 92.94 70 VAL A N 1
ATOM 534 C CA . VAL A 1 70 ? -8.125 15.969 8.391 1 92.94 70 VAL A CA 1
ATOM 535 C C . VAL A 1 70 ? -7.555 17.109 9.227 1 92.94 70 VAL A C 1
ATOM 537 O O . VAL A 1 70 ? -6.336 17.266 9.328 1 92.94 70 VAL A O 1
ATOM 540 N N . ALA A 1 71 ? -8.453 17.812 9.844 1 94.31 71 ALA A N 1
ATOM 541 C CA . ALA A 1 71 ? -8.023 18.953 10.656 1 94.31 71 ALA A CA 1
ATOM 542 C C . ALA A 1 71 ? -8.008 18.609 12.141 1 94.31 71 ALA A C 1
ATOM 544 O O . ALA A 1 71 ? -7.195 19.125 12.898 1 94.31 71 ALA A O 1
ATOM 545 N N . GLU A 1 72 ? -8.938 17.766 12.508 1 94.88 72 GLU A N 1
ATOM 546 C CA . GLU A 1 72 ? -9.141 17.438 13.914 1 94.88 72 GLU A CA 1
ATOM 547 C C . GLU A 1 72 ? -8.398 16.156 14.305 1 94.88 72 GLU A C 1
ATOM 549 O O . GLU A 1 72 ? -9.008 15.117 14.531 1 94.88 72 GLU A O 1
ATOM 554 N N . ASN A 1 73 ? -7.141 16.219 14.477 1 94.06 73 ASN A N 1
ATOM 555 C CA . ASN A 1 73 ? -6.25 15.133 14.859 1 94.06 73 ASN A CA 1
ATOM 556 C C . ASN A 1 73 ? -5.004 15.648 15.57 1 94.06 73 ASN A C 1
ATOM 558 O O . ASN A 1 73 ? -4.754 16.859 15.594 1 94.06 73 ASN A O 1
ATOM 562 N N . GLY A 1 74 ? -4.246 14.781 16.203 1 93.5 74 GLY A N 1
ATOM 563 C CA . GLY A 1 74 ? -3.047 15.164 16.922 1 93.5 74 GLY A CA 1
ATOM 564 C C . GLY A 1 74 ? -1.837 15.352 16.031 1 93.5 74 GLY A C 1
ATOM 565 O O . GLY A 1 74 ? -0.863 16 16.422 1 93.5 74 GLY A O 1
ATOM 566 N N . TYR A 1 75 ? -1.826 14.758 14.922 1 95.31 75 TYR A N 1
ATOM 567 C CA . TYR A 1 75 ? -0.755 14.805 13.938 1 95.31 75 TYR A CA 1
ATOM 568 C C . TYR A 1 75 ? -1.247 14.32 12.578 1 95.31 75 TYR A C 1
ATOM 570 O O . TYR A 1 75 ? -1.976 13.328 12.492 1 95.31 75 TYR A O 1
ATOM 578 N N . PHE A 1 76 ? -0.958 15.078 11.57 1 96.12 76 PHE A N 1
ATOM 579 C CA . PHE A 1 76 ? -1.442 14.711 10.242 1 96.12 76 PHE A CA 1
ATOM 580 C C . PHE A 1 76 ? -0.28 14.375 9.312 1 96.12 76 PHE A C 1
ATOM 582 O O . PHE A 1 76 ? 0.589 15.219 9.07 1 96.12 76 PHE A O 1
ATOM 589 N N . PHE A 1 77 ? -0.234 13.125 8.836 1 97.06 77 PHE A N 1
ATOM 590 C CA . PHE A 1 77 ? 0.789 12.688 7.891 1 97.06 77 PHE A CA 1
ATOM 591 C C . PHE A 1 77 ? 0.275 12.766 6.457 1 97.06 77 PHE A C 1
ATOM 593 O O . PHE A 1 77 ? -0.837 12.32 6.168 1 97.06 77 PHE A O 1
ATOM 600 N N . VAL A 1 78 ? 1.063 13.336 5.59 1 96.81 78 VAL A N 1
ATOM 601 C CA . VAL A 1 78 ? 0.785 13.352 4.16 1 96.81 78 VAL A CA 1
ATOM 602 C C . VAL A 1 78 ? 1.844 12.539 3.416 1 96.81 78 VAL A C 1
ATOM 604 O O . VAL A 1 78 ? 3.041 12.812 3.535 1 96.81 78 VAL A O 1
ATOM 607 N N . PHE A 1 79 ? 1.389 11.539 2.721 1 96.56 79 PHE A N 1
ATOM 608 C CA . PHE A 1 79 ? 2.271 10.742 1.877 1 96.56 79 PHE A CA 1
ATOM 609 C C . PHE A 1 79 ? 2.215 11.219 0.431 1 96.56 79 PHE A C 1
ATOM 611 O O . PHE A 1 79 ? 1.147 11.219 -0.186 1 96.56 79 PHE A O 1
ATOM 618 N N . CYS A 1 80 ? 3.398 11.555 -0.116 1 95.62 80 CYS A N 1
ATOM 619 C CA . CYS A 1 80 ? 3.49 12.117 -1.46 1 95.62 80 CYS A CA 1
ATO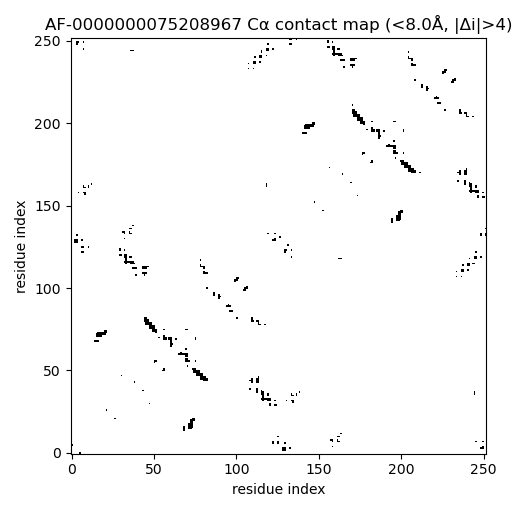M 620 C C . CYS A 1 80 ? 4.359 11.242 -2.355 1 95.62 80 CYS A C 1
ATOM 622 O O . CYS A 1 80 ? 5.473 10.875 -1.979 1 95.62 80 CYS A O 1
ATOM 624 N N . LEU A 1 81 ? 3.744 10.82 -3.5 1 94.62 81 LEU A N 1
ATOM 625 C CA . LEU A 1 81 ? 4.621 10.32 -4.551 1 94.62 81 LEU A CA 1
ATOM 626 C C . LEU A 1 81 ? 5.637 11.383 -4.961 1 94.62 81 LEU A C 1
ATOM 628 O O . LEU A 1 81 ? 5.262 12.484 -5.367 1 94.62 81 LEU A O 1
ATOM 632 N N . ASP A 1 82 ? 6.984 11.031 -4.824 1 94.12 82 ASP A N 1
ATOM 633 C CA . ASP A 1 82 ? 8.008 12.062 -4.961 1 94.12 82 ASP A CA 1
ATOM 634 C C . ASP A 1 82 ? 9.281 11.492 -5.578 1 94.12 82 ASP A C 1
ATOM 636 O O . ASP A 1 82 ? 10.023 10.75 -4.926 1 94.12 82 ASP A O 1
ATOM 640 N N . TYR A 1 83 ? 9.523 11.945 -6.77 1 93.75 83 TYR A N 1
ATOM 641 C CA . TYR A 1 83 ? 10.734 11.516 -7.461 1 93.75 83 TYR A CA 1
ATOM 642 C C . TYR A 1 83 ? 11.812 12.594 -7.383 1 93.75 83 TYR A C 1
ATOM 644 O O . TYR A 1 83 ? 12.844 12.492 -8.039 1 93.75 83 TYR A O 1
ATOM 652 N N . HIS A 1 84 ? 11.57 13.602 -6.586 1 93.12 84 HIS A N 1
ATOM 653 C CA . HIS A 1 84 ? 12.469 14.75 -6.598 1 93.12 84 HIS A CA 1
ATOM 654 C C . HIS A 1 84 ? 13.898 14.336 -6.254 1 93.12 84 HIS A C 1
ATOM 656 O O . HIS A 1 84 ? 14.844 14.734 -6.938 1 93.12 84 HIS A O 1
ATOM 662 N N . ARG A 1 85 ? 14.141 13.539 -5.211 1 92 85 ARG A N 1
ATOM 663 C CA . ARG A 1 85 ? 15.477 13.109 -4.816 1 92 85 ARG A CA 1
ATOM 664 C C . ARG A 1 85 ? 16.141 12.305 -5.922 1 92 85 ARG A C 1
ATOM 666 O O . ARG A 1 85 ? 17.359 12.383 -6.113 1 92 85 ARG A O 1
ATOM 673 N N . HIS A 1 86 ? 15.367 11.531 -6.594 1 91.38 86 HIS A N 1
ATOM 674 C CA . HIS A 1 86 ? 15.883 10.734 -7.703 1 91.38 86 HIS A CA 1
ATOM 675 C C . HIS A 1 86 ? 16.328 11.625 -8.859 1 91.38 86 HIS A C 1
ATOM 677 O O . HIS A 1 86 ? 17.359 11.383 -9.477 1 91.38 86 HIS A O 1
ATOM 683 N N . MET A 1 87 ? 15.523 12.602 -9.141 1 92.06 87 MET A N 1
ATOM 684 C CA . MET A 1 87 ? 15.867 13.539 -10.203 1 92.06 87 MET A CA 1
ATOM 685 C C . MET A 1 87 ? 17.141 14.312 -9.859 1 92.06 87 MET A C 1
ATOM 687 O O . MET A 1 87 ? 17.984 14.523 -10.719 1 92.06 87 MET A O 1
ATOM 691 N N . LEU A 1 88 ? 17.234 14.727 -8.602 1 92.88 88 LEU A N 1
ATOM 692 C CA . LEU A 1 88 ? 18.422 15.422 -8.156 1 92.88 88 LEU A CA 1
ATOM 693 C C . LEU A 1 88 ? 19.656 14.523 -8.273 1 92.88 88 LEU A C 1
ATOM 695 O O . LEU A 1 88 ? 20.703 14.961 -8.742 1 92.88 88 LEU A O 1
ATOM 699 N N . ALA A 1 89 ? 19.562 13.281 -7.805 1 92.06 89 ALA A N 1
ATOM 700 C CA . ALA A 1 89 ? 20.672 12.328 -7.891 1 92.06 89 ALA A CA 1
ATOM 701 C C . ALA A 1 89 ? 21.078 12.102 -9.344 1 92.06 89 ALA A C 1
ATOM 703 O O . ALA A 1 89 ? 22.266 12 -9.648 1 92.06 89 ALA A O 1
ATOM 704 N N . ALA A 1 90 ? 20.062 11.984 -10.203 1 92.06 90 ALA A N 1
ATOM 705 C CA . ALA A 1 90 ? 20.344 11.797 -11.625 1 92.06 90 ALA A CA 1
ATOM 706 C C . ALA A 1 90 ? 21.125 12.977 -12.195 1 92.06 90 ALA A C 1
ATOM 708 O O . ALA A 1 90 ? 22.078 12.797 -12.953 1 92.06 90 ALA A O 1
ATOM 709 N N . GLU A 1 91 ? 20.688 14.164 -11.859 1 92.69 91 GLU A N 1
ATOM 710 C CA . GLU A 1 91 ? 21.391 15.367 -12.312 1 92.69 91 GLU A CA 1
ATOM 711 C C . GLU A 1 91 ? 22.844 15.375 -11.844 1 92.69 91 GLU A C 1
ATOM 713 O O . GLU A 1 91 ? 23.734 15.719 -12.609 1 92.69 91 GLU A O 1
ATOM 718 N N . MET A 1 92 ? 23.047 15.008 -10.578 1 94.81 92 MET A N 1
ATOM 719 C CA . MET A 1 92 ? 24.391 15 -9.992 1 94.81 92 MET A CA 1
ATOM 720 C C . MET A 1 92 ? 25.297 14.023 -10.734 1 94.81 92 MET A C 1
ATOM 722 O O . MET A 1 92 ? 26.5 14.227 -10.805 1 94.81 92 MET A O 1
ATOM 726 N N . THR A 1 93 ? 24.719 13.008 -11.289 1 93.69 93 THR A N 1
ATOM 727 C CA . THR A 1 93 ? 25.531 11.977 -11.938 1 93.69 93 THR A CA 1
ATOM 728 C C . THR A 1 93 ? 25.469 12.133 -13.453 1 93.69 93 THR A C 1
ATOM 730 O O . THR A 1 93 ? 26.047 11.32 -14.188 1 93.69 93 THR A O 1
ATOM 733 N N . GLY A 1 94 ? 24.766 13.07 -13.938 1 92.62 94 GLY A N 1
ATOM 734 C CA . GLY A 1 94 ? 24.688 13.328 -15.367 1 92.62 94 GLY A CA 1
ATOM 735 C C . GLY A 1 94 ? 23.781 12.359 -16.094 1 92.62 94 GLY A C 1
ATOM 736 O O . GLY A 1 94 ? 23.953 12.133 -17.297 1 92.62 94 GLY A O 1
ATOM 737 N N . SER A 1 95 ? 22.984 11.711 -15.375 1 90.06 95 SER A N 1
ATOM 738 C CA . SER A 1 95 ? 22.016 10.781 -15.961 1 90.06 95 SER A CA 1
ATOM 739 C C . SER A 1 95 ? 20.672 11.453 -16.188 1 90.06 95 SER A C 1
ATOM 741 O O . SER A 1 95 ? 20.375 12.484 -15.578 1 90.06 95 SER A O 1
ATOM 743 N N . ASP A 1 96 ? 20.062 10.914 -17.219 1 89.56 96 ASP A N 1
ATOM 744 C CA . ASP A 1 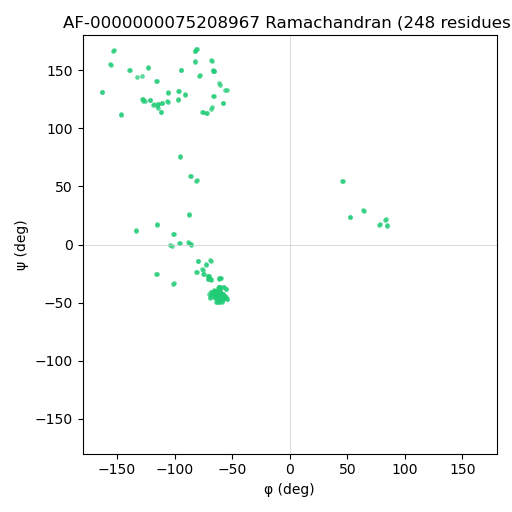96 ? 18.703 11.375 -17.484 1 89.56 96 ASP A CA 1
ATOM 745 C C . ASP A 1 96 ? 17.672 10.281 -17.219 1 89.56 96 ASP A C 1
ATOM 747 O O . ASP A 1 96 ? 17.641 9.266 -17.906 1 89.56 96 ASP A O 1
ATOM 751 N N . ILE A 1 97 ? 16.875 10.578 -16.188 1 88.38 97 ILE A N 1
ATOM 752 C CA . ILE A 1 97 ? 15.891 9.555 -15.828 1 88.38 97 ILE A CA 1
ATOM 753 C C . ILE A 1 97 ? 14.484 10.078 -16.062 1 88.38 97 ILE A C 1
ATOM 755 O O . ILE A 1 97 ? 13.516 9.555 -15.508 1 88.38 97 ILE A O 1
ATOM 759 N N . ALA A 1 98 ? 14.367 11.102 -16.812 1 87.31 98 ALA A N 1
ATOM 760 C CA . ALA A 1 98 ? 13.078 11.734 -17.062 1 87.31 98 ALA A CA 1
ATOM 761 C C . ALA A 1 98 ? 12.078 10.734 -17.625 1 87.31 98 ALA A C 1
ATOM 763 O O . ALA A 1 98 ? 10.922 10.688 -17.203 1 87.31 98 ALA A O 1
ATOM 764 N N . ASP A 1 99 ? 12.523 9.945 -18.562 1 87.88 99 ASP A N 1
ATOM 765 C CA . ASP A 1 99 ? 11.641 8.969 -19.188 1 87.88 99 ASP A CA 1
ATOM 766 C C . ASP A 1 99 ? 11.102 7.969 -18.156 1 87.88 99 ASP A C 1
ATOM 768 O O . ASP A 1 99 ? 9.953 7.531 -18.25 1 87.88 99 ASP A O 1
ATOM 772 N N . THR A 1 100 ? 11.961 7.613 -17.188 1 83.94 100 THR A N 1
ATOM 773 C CA . THR A 1 100 ? 11.555 6.676 -16.156 1 83.94 100 THR A CA 1
ATOM 774 C C . THR A 1 100 ? 10.523 7.312 -15.219 1 83.94 100 THR A C 1
ATOM 776 O O . THR A 1 100 ? 9.477 6.723 -14.953 1 83.94 100 THR A O 1
ATOM 779 N N . VAL A 1 101 ? 10.758 8.508 -14.875 1 86.62 101 VAL A N 1
ATOM 780 C CA . VAL A 1 101 ? 9.922 9.219 -13.906 1 86.62 101 VAL A CA 1
ATOM 781 C C . VAL A 1 101 ? 8.57 9.547 -14.531 1 86.62 101 VAL A C 1
ATOM 783 O O . VAL A 1 101 ? 7.539 9.5 -13.852 1 86.62 101 VAL A O 1
ATOM 786 N N . GLU A 1 102 ? 8.531 9.734 -15.781 1 87.5 102 GLU A N 1
ATOM 787 C CA . GLU A 1 102 ? 7.301 10.156 -16.453 1 87.5 102 GLU A CA 1
ATOM 788 C C . GLU A 1 102 ? 6.539 8.969 -17.016 1 87.5 102 GLU A C 1
ATOM 790 O O . GLU A 1 102 ? 5.473 9.133 -17.609 1 87.5 102 GLU A O 1
ATOM 795 N N . SER A 1 103 ? 7.02 7.875 -16.812 1 88.81 103 SER A N 1
ATOM 796 C CA . SER A 1 103 ? 6.395 6.68 -17.359 1 88.81 103 SER A CA 1
ATOM 797 C C . SER A 1 103 ? 5.246 6.195 -16.484 1 88.81 103 SER A C 1
ATOM 799 O O . SER A 1 103 ? 5.176 6.531 -15.305 1 88.81 103 SER A O 1
ATOM 801 N N . THR A 1 104 ? 4.336 5.426 -17.094 1 89.56 104 THR A N 1
ATOM 802 C CA . THR A 1 104 ? 3.27 4.766 -16.344 1 89.56 104 THR A CA 1
ATOM 803 C C . THR A 1 104 ? 3.848 3.854 -15.273 1 89.56 104 THR A C 1
ATOM 805 O O . THR A 1 104 ? 3.318 3.781 -14.164 1 89.56 104 THR A O 1
ATOM 808 N N . GLU A 1 105 ? 4.91 3.244 -15.609 1 89 105 GL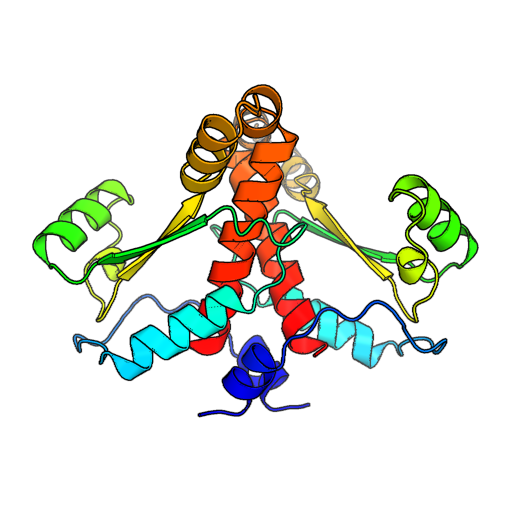U A N 1
ATOM 809 C CA . GLU A 1 105 ? 5.574 2.381 -14.633 1 89 105 GLU A CA 1
ATOM 810 C C . GLU A 1 105 ? 6.066 3.182 -13.43 1 89 105 GLU A C 1
ATOM 812 O O . GLU A 1 105 ? 5.855 2.777 -12.281 1 89 105 GLU A O 1
ATOM 817 N N . GLY A 1 106 ? 6.758 4.277 -13.711 1 89.88 106 GLY A N 1
ATOM 818 C CA . GLY A 1 106 ? 7.184 5.145 -12.625 1 89.88 106 GLY A CA 1
ATOM 819 C C . GLY A 1 106 ? 6.039 5.609 -11.75 1 89.88 106 GLY A C 1
ATOM 820 O O . GLY A 1 106 ? 6.176 5.676 -10.523 1 89.88 106 GLY A O 1
ATOM 821 N N . PHE A 1 107 ? 4.957 5.871 -12.422 1 91.88 107 PHE A N 1
ATOM 822 C CA . PHE A 1 107 ? 3.775 6.316 -11.695 1 91.88 107 PHE A CA 1
ATOM 823 C C . PHE A 1 107 ? 3.236 5.207 -10.805 1 91.88 107 PHE A C 1
ATOM 825 O O . PHE A 1 107 ? 2.879 5.449 -9.648 1 91.88 107 PHE A O 1
ATOM 832 N N . ILE A 1 108 ? 3.182 4.012 -11.273 1 92.44 108 ILE A N 1
ATOM 833 C CA . ILE A 1 108 ? 2.709 2.859 -10.516 1 92.44 108 ILE A CA 1
ATOM 834 C C . ILE A 1 108 ? 3.635 2.611 -9.328 1 92.44 108 ILE A C 1
ATOM 836 O O . ILE A 1 108 ? 3.17 2.438 -8.195 1 92.44 108 ILE A O 1
ATOM 840 N N . VAL A 1 109 ? 4.906 2.664 -9.609 1 92.56 109 VAL A N 1
ATOM 841 C CA . VAL A 1 109 ? 5.902 2.414 -8.578 1 92.56 109 VAL A CA 1
ATOM 842 C C . VAL A 1 109 ? 5.762 3.449 -7.465 1 92.56 109 VAL A C 1
ATOM 844 O O . VAL A 1 109 ? 5.703 3.098 -6.281 1 92.56 109 VAL A O 1
ATOM 847 N N . GLY A 1 110 ? 5.707 4.711 -7.867 1 93.44 110 GLY A N 1
ATOM 848 C CA . GLY A 1 110 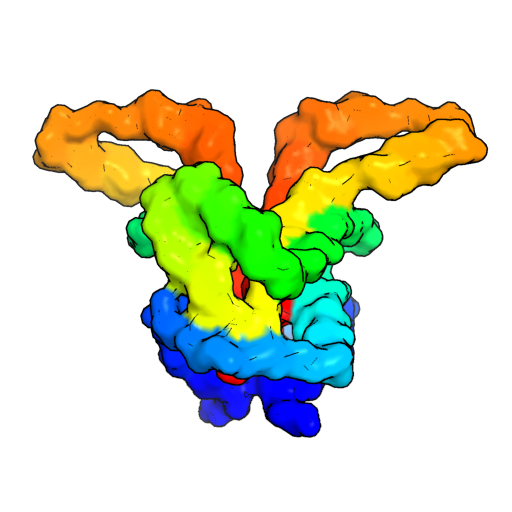? 5.57 5.77 -6.879 1 93.44 110 GLY A CA 1
ATOM 849 C C . GLY A 1 110 ? 4.297 5.66 -6.059 1 93.44 110 GLY A C 1
ATOM 850 O O . GLY A 1 110 ? 4.328 5.824 -4.836 1 93.44 110 GLY A O 1
ATOM 851 N N . THR A 1 111 ? 3.211 5.371 -6.727 1 94.44 111 THR A N 1
ATOM 852 C CA . THR A 1 111 ? 1.937 5.215 -6.035 1 94.44 111 THR A CA 1
ATOM 853 C C . THR A 1 111 ? 1.99 4.047 -5.055 1 94.44 111 THR A C 1
ATOM 855 O O . THR A 1 111 ? 1.57 4.176 -3.902 1 94.44 111 THR A O 1
ATOM 858 N N . ALA A 1 112 ? 2.486 2.979 -5.508 1 94.31 112 ALA A N 1
ATOM 859 C CA . ALA A 1 112 ? 2.582 1.783 -4.672 1 94.31 112 ALA A CA 1
ATOM 860 C C . ALA A 1 112 ? 3.502 2.02 -3.48 1 94.31 112 ALA A C 1
ATOM 862 O O . ALA A 1 112 ? 3.16 1.677 -2.346 1 94.31 112 ALA A O 1
ATOM 863 N N . ASP A 1 113 ? 4.652 2.625 -3.699 1 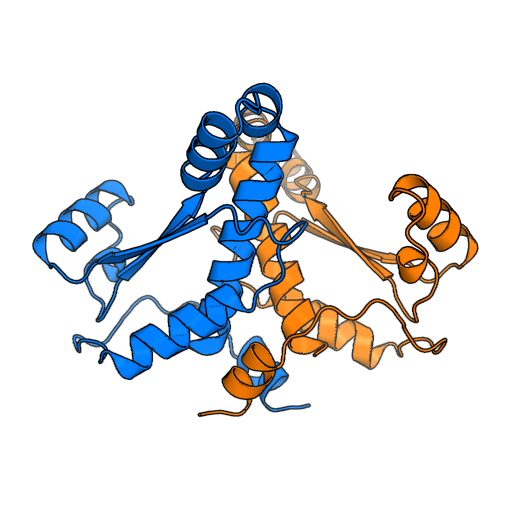95.06 113 ASP A N 1
ATOM 864 C CA . ASP A 1 113 ? 5.594 2.881 -2.611 1 95.06 113 ASP A CA 1
ATOM 865 C C . ASP A 1 113 ? 4.953 3.734 -1.521 1 95.06 113 ASP A C 1
ATOM 867 O O . ASP A 1 113 ? 5.086 3.434 -0.332 1 95.06 113 ASP A O 1
ATOM 871 N N . ALA A 1 114 ? 4.355 4.789 -1.967 1 95.69 114 ALA A N 1
ATOM 872 C CA . ALA A 1 114 ? 3.701 5.668 -1.001 1 95.69 114 ALA A CA 1
ATOM 873 C C . ALA A 1 114 ? 2.604 4.93 -0.242 1 95.69 114 ALA A C 1
ATOM 875 O O . ALA A 1 114 ? 2.477 5.074 0.977 1 95.69 114 ALA A O 1
ATOM 876 N N . ALA A 1 115 ? 1.817 4.145 -0.959 1 95.44 115 ALA A N 1
ATOM 877 C CA . ALA A 1 115 ? 0.71 3.406 -0.354 1 95.44 115 ALA A CA 1
ATOM 878 C C . ALA A 1 115 ? 1.221 2.359 0.63 1 95.44 115 ALA A C 1
ATOM 880 O O . ALA A 1 115 ? 0.667 2.201 1.722 1 95.44 115 ALA A O 1
ATOM 881 N N . LEU A 1 116 ? 2.211 1.62 0.25 1 96.12 116 LEU A N 1
ATOM 882 C CA . LEU A 1 116 ? 2.795 0.605 1.122 1 96.12 116 LEU A CA 1
ATOM 883 C C . LEU A 1 116 ? 3.303 1.229 2.418 1 96.12 116 LEU A C 1
ATOM 885 O O . LEU A 1 116 ? 3.029 0.718 3.506 1 96.12 116 LEU A O 1
ATOM 889 N N . ALA A 1 117 ? 4.023 2.312 2.277 1 96.19 117 ALA A N 1
ATOM 890 C CA . ALA A 1 117 ? 4.535 3.021 3.447 1 96.19 117 ALA A CA 1
ATOM 891 C C . ALA A 1 117 ? 3.393 3.484 4.348 1 96.19 117 ALA A C 1
ATOM 893 O O . ALA A 1 117 ? 3.449 3.314 5.57 1 96.19 117 ALA A O 1
ATOM 894 N N . ALA A 1 118 ? 2.412 4.062 3.738 1 96.31 118 ALA A N 1
ATOM 895 C CA . ALA A 1 118 ? 1.262 4.562 4.488 1 96.31 118 ALA A CA 1
ATOM 896 C C . ALA A 1 118 ? 0.566 3.432 5.242 1 96.31 118 ALA A C 1
ATOM 898 O O . ALA A 1 118 ? 0.161 3.602 6.395 1 96.31 118 ALA A O 1
ATOM 899 N N . GLN A 1 119 ? 0.411 2.314 4.605 1 96.06 119 GLN A N 1
ATOM 900 C CA . GLN A 1 119 ? -0.292 1.203 5.238 1 96.06 119 GLN A CA 1
ATOM 901 C C . GLN A 1 119 ? 0.513 0.634 6.402 1 96.06 119 GLN A C 1
ATOM 903 O O . GLN A 1 119 ? -0.056 0.228 7.418 1 96.06 119 GLN A O 1
ATOM 908 N N . ASN A 1 120 ? 1.809 0.521 6.238 1 96.44 120 ASN A N 1
ATOM 909 C CA . ASN A 1 120 ? 2.643 0.123 7.367 1 96.44 120 ASN A CA 1
ATOM 910 C C . ASN A 1 120 ? 2.434 1.037 8.57 1 96.44 120 ASN A C 1
ATOM 912 O O . ASN A 1 120 ? 2.311 0.564 9.703 1 96.44 120 ASN A O 1
ATOM 916 N N . MET A 1 121 ? 2.441 2.316 8.312 1 96.62 121 MET A N 1
ATOM 917 C CA . MET A 1 121 ? 2.234 3.271 9.398 1 96.62 121 MET A CA 1
ATOM 918 C C . MET A 1 121 ? 0.854 3.098 10.016 1 96.62 121 MET A C 1
ATOM 920 O O . MET A 1 121 ? 0.708 3.156 11.242 1 96.62 121 MET A O 1
ATOM 924 N N . ALA A 1 122 ? -0.145 2.943 9.188 1 95.38 122 ALA A N 1
ATOM 925 C CA . ALA A 1 122 ? -1.505 2.77 9.688 1 95.38 122 ALA A CA 1
ATOM 926 C C . ALA A 1 122 ? -1.594 1.567 10.625 1 95.38 122 ALA A C 1
ATOM 928 O O . ALA A 1 122 ? -2.207 1.646 11.695 1 95.38 122 ALA A O 1
ATOM 929 N N . VAL A 1 123 ? -0.991 0.461 10.258 1 95.25 123 VAL A N 1
ATOM 930 C CA . VAL A 1 123 ? -0.996 -0.741 11.086 1 95.25 123 VAL A CA 1
ATOM 931 C C . VAL A 1 123 ? -0.27 -0.465 12.398 1 95.25 123 VAL A C 1
ATOM 933 O O . VAL A 1 123 ? -0.732 -0.871 13.469 1 95.25 123 VAL A O 1
ATOM 936 N N . ALA A 1 124 ? 0.865 0.243 12.312 1 95.44 124 ALA A N 1
ATOM 937 C CA . ALA A 1 124 ? 1.636 0.583 13.508 1 95.44 124 ALA A CA 1
ATOM 938 C C . ALA A 1 124 ? 0.822 1.463 14.453 1 95.44 124 ALA A C 1
ATOM 940 O O . ALA A 1 124 ? 0.929 1.336 15.672 1 95.44 124 ALA A O 1
ATOM 941 N N . ALA A 1 125 ? 0.05 2.34 13.898 1 93.44 125 ALA A N 1
ATOM 942 C CA . ALA A 1 125 ? -0.718 3.311 14.672 1 93.44 125 ALA A CA 1
ATOM 943 C C . ALA A 1 125 ? -1.926 2.652 15.336 1 93.44 125 ALA A C 1
ATOM 945 O O . ALA A 1 125 ? -2.51 3.209 16.266 1 93.44 125 ALA A O 1
ATOM 946 N N . GLU A 1 126 ? -2.355 1.483 14.766 1 88.94 126 GLU A N 1
ATOM 947 C CA . GLU A 1 126 ? -3.516 0.789 15.32 1 88.94 126 GLU A CA 1
ATOM 948 C C . GLU A 1 126 ? -3.246 0.3 16.734 1 88.94 126 GLU A C 1
ATOM 950 O O . GLU A 1 126 ? -2.123 -0.088 17.062 1 88.94 126 GLU A O 1
ATOM 955 N N . MET B 1 1 ? 7.344 -0.6 23.125 1 73.12 1 MET B N 1
ATOM 956 C CA . MET B 1 1 ? 7.02 -0.927 21.734 1 73.12 1 MET B CA 1
ATOM 957 C C . MET B 1 1 ? 6.172 -2.193 21.656 1 73.12 1 MET B C 1
ATOM 959 O O . MET B 1 1 ? 6.438 -3.166 22.375 1 73.12 1 MET B O 1
ATOM 963 N N . ASN B 1 2 ? 5 -2.109 20.969 1 89.19 2 ASN B N 1
ATOM 964 C CA . ASN B 1 2 ? 4.129 -3.277 20.953 1 89.19 2 ASN B CA 1
ATOM 965 C C . ASN B 1 2 ? 4.559 -4.297 19.906 1 89.19 2 ASN B C 1
ATOM 967 O O . ASN B 1 2 ? 5.5 -4.051 19.156 1 89.19 2 ASN B O 1
ATOM 971 N N . ASP B 1 3 ? 4.008 -5.496 20 1 92.56 3 ASP B N 1
ATOM 972 C CA . ASP B 1 3 ? 4.434 -6.625 19.172 1 92.56 3 ASP B CA 1
ATOM 973 C C . ASP B 1 3 ? 4.246 -6.324 17.688 1 92.56 3 ASP B C 1
ATOM 975 O O . ASP B 1 3 ? 5.016 -6.805 16.859 1 92.56 3 ASP B O 1
ATOM 979 N N . THR B 1 4 ? 3.299 -5.508 17.359 1 95.06 4 THR B N 1
ATOM 980 C CA . THR B 1 4 ? 3.049 -5.152 15.969 1 95.06 4 THR B CA 1
ATOM 981 C C . THR B 1 4 ? 4.176 -4.285 15.422 1 95.06 4 THR B C 1
ATOM 983 O O . THR B 1 4 ? 4.703 -4.559 14.336 1 95.06 4 THR B O 1
ATOM 986 N N . ILE B 1 5 ? 4.578 -3.307 16.156 1 95.81 5 ILE B N 1
ATOM 987 C CA . ILE B 1 5 ? 5.664 -2.42 15.758 1 95.81 5 ILE B CA 1
ATOM 988 C C . ILE B 1 5 ? 6.965 -3.211 15.656 1 95.81 5 ILE B C 1
ATOM 990 O O . ILE B 1 5 ? 7.738 -3.029 14.719 1 95.81 5 ILE B O 1
ATOM 994 N N . LYS B 1 6 ? 7.172 -4.098 16.594 1 95.25 6 LYS B N 1
ATOM 995 C CA . LYS B 1 6 ? 8.359 -4.945 16.531 1 95.25 6 LYS B CA 1
ATOM 996 C C . LYS B 1 6 ? 8.391 -5.762 15.25 1 95.25 6 LYS B C 1
ATOM 998 O O . LYS B 1 6 ? 9.438 -5.879 14.609 1 95.25 6 LYS B O 1
ATOM 1003 N N . THR B 1 7 ? 7.289 -6.332 14.93 1 94.62 7 THR B N 1
ATOM 1004 C CA . THR B 1 7 ? 7.184 -7.133 13.719 1 94.62 7 THR B CA 1
ATOM 1005 C C . THR B 1 7 ? 7.488 -6.289 12.484 1 94.62 7 THR B C 1
ATOM 1007 O O . THR B 1 7 ? 8.289 -6.691 11.633 1 94.62 7 THR B O 1
ATOM 1010 N N . ILE B 1 8 ? 6.895 -5.082 12.398 1 95.25 8 ILE B N 1
ATOM 1011 C CA . ILE B 1 8 ? 7.059 -4.18 11.266 1 95.25 8 ILE B CA 1
ATOM 1012 C C . ILE B 1 8 ? 8.531 -3.793 11.117 1 95.25 8 ILE B C 1
ATOM 1014 O O . ILE B 1 8 ? 9.086 -3.842 10.016 1 95.25 8 ILE B O 1
ATOM 1018 N N . LEU B 1 9 ? 9.148 -3.537 12.195 1 94.44 9 LEU B N 1
ATOM 1019 C CA . LEU B 1 9 ? 10.516 -3.02 12.156 1 94.44 9 LEU B CA 1
ATOM 1020 C C . LEU B 1 9 ? 11.516 -4.145 11.914 1 94.44 9 LEU B C 1
ATOM 1022 O O . LEU B 1 9 ? 12.68 -3.887 11.594 1 94.44 9 LEU B O 1
ATOM 1026 N N . SER B 1 10 ? 11.07 -5.34 12.07 1 91.38 10 SER B N 1
ATOM 1027 C CA . SER B 1 10 ? 11.93 -6.488 11.812 1 91.38 10 SER B CA 1
ATOM 1028 C C . SER B 1 10 ? 11.875 -6.91 10.344 1 91.38 10 SER B C 1
ATOM 1030 O O . SER B 1 10 ? 12.539 -7.863 9.938 1 91.38 10 SER B O 1
ATOM 1032 N N . HIS B 1 11 ? 11.117 -6.164 9.656 1 88.06 11 HIS B N 1
ATOM 1033 C CA . HIS B 1 11 ? 10.938 -6.492 8.25 1 88.06 11 HIS B CA 1
ATOM 1034 C C . HIS B 1 11 ? 12.281 -6.586 7.531 1 88.06 11 HIS B C 1
ATOM 1036 O O . HIS B 1 11 ? 13.18 -5.777 7.777 1 88.06 11 HIS B O 1
ATOM 1042 N N . ARG B 1 12 ? 12.43 -7.641 6.766 1 82.88 12 ARG B N 1
ATOM 1043 C CA . ARG B 1 12 ? 13.539 -7.832 5.836 1 82.88 12 ARG B CA 1
ATOM 1044 C C . ARG B 1 12 ? 13.055 -8.445 4.527 1 82.88 12 ARG B C 1
ATOM 1046 O O . ARG B 1 12 ? 12.055 -9.164 4.504 1 82.88 12 ARG B O 1
ATOM 1053 N N . SER B 1 13 ? 13.797 -8.062 3.504 1 78.5 13 SER B N 1
ATOM 1054 C CA . SER B 1 13 ? 13.484 -8.719 2.234 1 78.5 13 SER B CA 1
ATOM 1055 C C . SER B 1 13 ? 13.961 -10.164 2.229 1 78.5 13 SER B C 1
ATOM 1057 O O . SER B 1 13 ? 15.148 -10.438 2.371 1 78.5 13 SER B O 1
ATOM 1059 N N . ILE B 1 14 ? 12.961 -11.062 2.195 1 77.5 14 ILE B N 1
ATOM 1060 C CA . ILE B 1 14 ? 13.25 -12.492 2.135 1 77.5 14 ILE B CA 1
ATOM 1061 C C . ILE B 1 14 ? 12.961 -13.016 0.73 1 77.5 14 ILE B C 1
ATOM 1063 O O . ILE B 1 14 ? 11.859 -12.82 0.202 1 77.5 14 ILE B O 1
ATOM 1067 N N . ARG B 1 15 ? 13.906 -13.781 0.116 1 82.56 15 ARG B N 1
ATOM 1068 C CA . ARG B 1 15 ? 13.734 -14.258 -1.253 1 82.56 15 ARG B CA 1
ATOM 1069 C C . ARG B 1 15 ? 14.078 -15.742 -1.366 1 82.56 15 ARG B C 1
ATOM 1071 O O . ARG B 1 15 ? 14.359 -16.234 -2.461 1 82.56 15 ARG B O 1
ATOM 1078 N N . LYS B 1 16 ? 14.211 -16.312 -0.322 1 88.81 16 LYS B N 1
ATOM 1079 C CA . LYS B 1 16 ? 14.367 -17.766 -0.248 1 88.81 16 LYS B CA 1
ATOM 1080 C C . LYS B 1 16 ? 13.328 -18.375 0.692 1 88.81 16 LYS B C 1
ATOM 1082 O O . LYS B 1 16 ? 13.242 -18 1.861 1 88.81 16 LYS B O 1
ATOM 1087 N N . PHE B 1 17 ? 12.531 -19.344 0.13 1 91.25 17 PHE B N 1
ATOM 1088 C CA . PHE B 1 17 ? 11.414 -19.906 0.878 1 91.25 17 PHE B CA 1
ATOM 1089 C C . PHE B 1 17 ? 11.547 -21.422 0.994 1 91.25 17 PHE B C 1
ATOM 1091 O O . PHE B 1 17 ? 12.211 -22.047 0.172 1 91.25 17 PHE B O 1
ATOM 1098 N N . LYS B 1 18 ? 10.969 -21.875 2.064 1 89.06 18 LYS B N 1
ATOM 1099 C CA . LYS B 1 18 ? 10.859 -23.328 2.178 1 89.06 18 LYS B CA 1
ATOM 1100 C C . LYS B 1 18 ? 9.922 -23.906 1.113 1 89.06 18 LYS B C 1
ATOM 1102 O O . LYS B 1 18 ? 8.977 -23.234 0.698 1 89.06 18 LYS B O 1
ATOM 1107 N N . ASN B 1 19 ? 10.242 -25.078 0.75 1 84.94 19 ASN B N 1
ATOM 1108 C CA . ASN B 1 19 ? 9.375 -25.766 -0.201 1 84.94 19 ASN B CA 1
ATOM 1109 C C . ASN B 1 19 ? 8.227 -26.484 0.503 1 84.94 19 ASN B C 1
ATOM 1111 O O . ASN B 1 19 ? 8.125 -27.703 0.448 1 84.94 19 ASN B O 1
ATOM 1115 N N . GLU B 1 20 ? 7.473 -25.734 1.202 1 92.75 20 GLU B N 1
ATOM 1116 C CA . GLU B 1 20 ? 6.316 -26.234 1.936 1 92.75 20 GLU B CA 1
ATOM 1117 C C . GLU B 1 20 ? 5.059 -25.438 1.602 1 92.75 20 GLU B C 1
ATOM 1119 O O . GLU B 1 20 ? 5.051 -24.219 1.709 1 92.75 20 GLU B O 1
ATOM 1124 N N . PRO B 1 21 ? 4.059 -26.266 1.176 1 93.88 21 PRO B N 1
ATOM 1125 C CA . PRO B 1 21 ? 2.812 -25.547 0.873 1 93.88 21 PRO B CA 1
ATOM 1126 C C . PRO B 1 21 ? 2.17 -24.922 2.111 1 93.88 21 PRO B C 1
ATOM 1128 O O . PRO B 1 21 ? 2.367 -25.422 3.225 1 93.88 21 PRO B O 1
ATOM 1131 N N . LEU B 1 22 ? 1.498 -23.828 1.865 1 94.62 22 LEU B N 1
ATOM 1132 C CA . LEU B 1 22 ? 0.682 -23.281 2.945 1 94.62 22 LEU B CA 1
ATOM 1133 C C . LEU B 1 22 ? -0.629 -24.047 3.076 1 94.62 22 LEU B C 1
ATOM 1135 O O . LEU B 1 22 ? -1.211 -24.469 2.072 1 94.62 22 LEU B O 1
ATOM 1139 N N . ASN B 1 23 ? -1.031 -24.156 4.297 1 95.06 23 ASN B N 1
ATOM 1140 C CA . ASN B 1 23 ? -2.354 -24.75 4.457 1 95.06 23 ASN B CA 1
ATOM 1141 C C . ASN B 1 23 ? -3.461 -23.734 4.219 1 95.06 23 ASN B C 1
ATOM 1143 O O . ASN B 1 23 ? -3.213 -22.516 4.234 1 95.06 23 ASN B O 1
ATOM 1147 N N . ASN B 1 24 ? -4.676 -24.281 4.105 1 95.94 24 ASN B N 1
ATOM 1148 C CA . ASN B 1 24 ? -5.812 -23.438 3.748 1 95.94 24 ASN B CA 1
ATOM 1149 C C . ASN B 1 24 ? -6.109 -22.406 4.832 1 95.94 24 ASN B C 1
ATOM 1151 O O . ASN B 1 24 ? -6.477 -21.266 4.531 1 95.94 24 ASN B O 1
ATOM 1155 N N . GLU B 1 25 ? -6.008 -22.781 6.016 1 96.75 25 GLU B N 1
ATOM 1156 C CA . GLU B 1 25 ? -6.281 -21.875 7.125 1 96.75 25 GLU B CA 1
ATOM 1157 C C . GLU B 1 25 ? -5.34 -20.672 7.098 1 96.75 25 GLU B C 1
ATOM 1159 O O . GLU B 1 25 ? -5.77 -19.531 7.301 1 96.75 25 GLU B O 1
ATOM 1164 N N . THR B 1 26 ? -4.098 -20.953 6.859 1 96.19 26 THR B N 1
ATOM 1165 C CA . THR B 1 26 ? -3.111 -19.875 6.762 1 96.19 26 THR B CA 1
ATOM 1166 C C . THR B 1 26 ? -3.432 -18.953 5.59 1 96.19 26 THR B C 1
ATOM 1168 O O . THR B 1 26 ? -3.434 -17.734 5.738 1 96.19 26 THR B O 1
ATOM 1171 N N . VAL B 1 27 ? -3.758 -19.531 4.477 1 97.06 27 VAL B N 1
ATOM 1172 C CA . VAL B 1 27 ? -4.074 -18.766 3.279 1 97.06 27 VAL B CA 1
ATOM 1173 C C . VAL B 1 27 ? -5.297 -17.875 3.539 1 97.06 27 VAL B C 1
ATOM 1175 O O . VAL B 1 27 ? -5.285 -16.688 3.225 1 97.06 27 VAL B O 1
ATOM 1178 N N . GLU B 1 28 ? -6.262 -18.422 4.148 1 97.31 28 GLU B N 1
ATOM 1179 C CA . GLU B 1 28 ? -7.477 -17.672 4.453 1 97.31 28 GLU B CA 1
ATOM 1180 C C . GLU B 1 28 ? -7.188 -16.516 5.398 1 97.31 28 GLU B C 1
ATOM 1182 O O . GLU B 1 28 ? -7.695 -15.414 5.207 1 97.31 28 GLU B O 1
ATOM 1187 N N . THR B 1 29 ? -6.41 -16.812 6.414 1 97.31 29 THR B N 1
ATOM 1188 C CA . THR B 1 29 ? -6.047 -15.766 7.367 1 97.31 29 THR B CA 1
ATOM 1189 C C . THR B 1 29 ? -5.301 -14.633 6.676 1 97.31 29 THR B C 1
ATOM 1191 O O . THR B 1 29 ? -5.586 -13.461 6.914 1 97.31 29 THR B O 1
ATOM 1194 N N . LEU B 1 30 ? -4.387 -14.977 5.801 1 97.31 30 LEU B N 1
ATOM 1195 C CA . LEU B 1 30 ? -3.611 -13.977 5.082 1 97.31 30 LEU B CA 1
ATOM 1196 C C . LEU B 1 30 ? -4.508 -13.133 4.18 1 97.31 30 LEU B C 1
ATOM 1198 O O . LEU B 1 30 ? -4.355 -11.914 4.109 1 97.31 30 LEU B O 1
ATOM 1202 N N . VAL B 1 31 ? -5.438 -13.773 3.535 1 97.25 31 VAL B N 1
ATOM 1203 C CA . VAL B 1 31 ? -6.367 -13.062 2.668 1 97.25 31 VAL B CA 1
ATOM 1204 C C . VAL B 1 31 ? -7.242 -12.125 3.502 1 97.25 31 VAL B C 1
ATOM 1206 O O . VAL B 1 31 ? -7.469 -10.977 3.121 1 97.25 31 VAL B O 1
ATOM 1209 N N . LYS B 1 32 ? -7.691 -12.562 4.652 1 96.62 32 LYS B N 1
ATOM 1210 C CA . LYS B 1 32 ? -8.477 -11.719 5.547 1 96.62 32 LYS B CA 1
ATOM 1211 C C . LYS B 1 32 ? -7.672 -10.508 6.004 1 96.62 32 LYS B C 1
ATOM 1213 O O . LYS B 1 32 ? -8.211 -9.398 6.117 1 96.62 32 LYS B O 1
ATOM 1218 N N . CYS B 1 33 ? -6.422 -10.742 6.262 1 96.94 33 CYS B N 1
ATOM 1219 C CA . CYS B 1 33 ? -5.559 -9.633 6.664 1 96.94 33 CYS B CA 1
ATOM 1220 C C . CYS B 1 33 ? -5.406 -8.625 5.535 1 96.94 33 CYS B C 1
ATOM 1222 O O . CYS B 1 33 ? -5.426 -7.414 5.773 1 96.94 33 CYS B O 1
ATOM 1224 N N . ALA B 1 34 ? -5.281 -9.094 4.293 1 96.31 34 ALA B N 1
ATOM 1225 C CA . ALA B 1 34 ? -5.242 -8.195 3.139 1 96.31 34 ALA B CA 1
ATOM 1226 C C . ALA B 1 34 ? -6.527 -7.383 3.031 1 96.31 34 ALA B C 1
ATOM 1228 O O . ALA B 1 34 ? -6.484 -6.172 2.814 1 96.31 34 ALA B O 1
ATOM 1229 N N . GLN B 1 35 ? -7.625 -8.016 3.287 1 94.25 35 GLN B N 1
ATOM 1230 C CA . GLN B 1 35 ? -8.945 -7.406 3.135 1 94.25 35 GLN B CA 1
ATOM 1231 C C . GLN B 1 35 ? -9.203 -6.379 4.234 1 94.25 35 GLN B C 1
ATOM 1233 O O . GLN B 1 35 ? -10.117 -5.559 4.121 1 94.25 35 GLN B O 1
ATOM 1238 N N . ALA B 1 36 ? -8.414 -6.465 5.285 1 93.69 36 ALA B N 1
ATOM 1239 C CA . ALA B 1 36 ? -8.586 -5.547 6.406 1 93.69 36 ALA B CA 1
ATOM 1240 C C . ALA B 1 36 ? -7.816 -4.246 6.172 1 93.69 36 ALA B C 1
ATOM 1242 O O . ALA B 1 36 ? -7.84 -3.344 7.012 1 93.69 36 ALA B O 1
ATOM 1243 N N . ALA B 1 37 ? -7.125 -4.145 5.023 1 92.12 37 ALA B N 1
ATOM 1244 C CA . ALA B 1 37 ? -6.402 -2.916 4.699 1 92.12 37 ALA B CA 1
ATOM 1245 C C . ALA B 1 37 ? -7.367 -1.764 4.441 1 92.12 37 ALA B C 1
ATOM 1247 O O . ALA B 1 37 ? -8.555 -1.984 4.184 1 92.12 37 ALA B O 1
ATOM 1248 N N . SER B 1 38 ? -6.828 -0.57 4.605 1 83.88 38 SER B N 1
ATOM 1249 C CA . SER B 1 38 ? -7.621 0.602 4.242 1 83.88 38 SER B CA 1
ATOM 1250 C C . SER B 1 38 ? -7.984 0.586 2.76 1 83.88 38 SER B C 1
ATOM 1252 O O . SER B 1 38 ? -7.254 0.021 1.942 1 83.88 38 SER B O 1
ATOM 1254 N N . THR B 1 39 ? -9.219 0.928 2.436 1 78.44 39 THR B N 1
ATOM 1255 C CA . THR B 1 39 ? -9.648 1.045 1.05 1 78.44 39 THR B CA 1
ATOM 1256 C C . THR B 1 39 ? -10.312 2.398 0.803 1 78.44 39 THR B C 1
ATOM 1258 O O . THR B 1 39 ? -10.828 3.023 1.733 1 78.44 39 THR B O 1
ATOM 1261 N N . SER B 1 40 ? -10.023 2.807 -0.41 1 68.75 40 SER B N 1
ATOM 1262 C CA . SER B 1 40 ? -10.766 4.004 -0.786 1 68.75 40 SER B CA 1
ATOM 1263 C C . SER B 1 40 ? -12.25 3.705 -0.95 1 68.75 40 SER B C 1
ATOM 1265 O O . SER B 1 40 ? -12.633 2.883 -1.783 1 68.75 40 SER B O 1
ATOM 1267 N N . SER B 1 41 ? -13.023 4.367 -0.077 1 64.88 41 SER B N 1
ATOM 1268 C CA . SER B 1 41 ? -14.477 4.316 -0.175 1 64.88 41 SER B CA 1
ATOM 1269 C C . SER B 1 41 ? -14.984 2.879 -0.23 1 64.88 41 SER B C 1
ATOM 1271 O O . SER B 1 41 ? -15.953 2.58 -0.93 1 64.88 41 SER B O 1
ATOM 1273 N N . TYR B 1 42 ? -14.227 1.973 0.259 1 72.62 42 TYR B N 1
ATOM 1274 C CA . TYR B 1 42 ? -14.57 0.56 0.346 1 72.62 42 TYR B CA 1
ATOM 1275 C C . TYR B 1 42 ? -14.734 -0.049 -1.042 1 72.62 42 TYR B C 1
ATOM 1277 O O . TYR B 1 42 ? -15.492 -1.007 -1.224 1 72.62 42 TYR B O 1
ATOM 1285 N N . GLN B 1 43 ? -14.047 0.49 -1.958 1 77.44 43 GLN B N 1
ATOM 1286 C CA . GLN B 1 43 ? -14.195 0.021 -3.332 1 77.44 43 GLN B CA 1
ATOM 1287 C C . GLN B 1 43 ? -13.508 -1.33 -3.527 1 77.44 43 GLN B C 1
ATOM 1289 O O . GLN B 1 43 ? -13.945 -2.137 -4.352 1 77.44 43 GLN B O 1
ATOM 1294 N N . GLN B 1 44 ? -12.57 -1.567 -2.734 1 84.38 44 GLN B N 1
ATOM 1295 C CA . GLN B 1 44 ? -11.883 -2.846 -2.852 1 84.38 44 GLN B CA 1
ATOM 1296 C C . GLN B 1 44 ? -11.555 -3.162 -4.309 1 84.38 44 GLN B C 1
ATOM 1298 O O . GLN B 1 44 ? -11.906 -4.23 -4.812 1 84.38 44 GLN B O 1
ATOM 1303 N N . VAL B 1 45 ? -10.883 -2.27 -4.961 1 92 45 VAL B N 1
ATOM 1304 C CA . VAL B 1 45 ? -10.617 -2.305 -6.395 1 92 45 VAL B CA 1
ATOM 1305 C C . VAL B 1 45 ? -9.438 -3.232 -6.68 1 92 45 VAL B C 1
ATOM 1307 O O . VAL B 1 45 ? -8.469 -2.836 -7.34 1 92 45 VAL B O 1
ATOM 1310 N N . TYR B 1 46 ? -9.531 -4.477 -6.211 1 94.94 46 TYR B N 1
ATOM 1311 C CA . TYR B 1 46 ? -8.461 -5.438 -6.473 1 94.94 46 TYR B CA 1
ATOM 1312 C C . TYR B 1 46 ? -8.984 -6.867 -6.41 1 94.94 46 TYR B C 1
ATOM 1314 O O . TYR B 1 46 ? -10.047 -7.121 -5.84 1 94.94 46 TYR B O 1
ATOM 1322 N N . SER B 1 47 ? -8.367 -7.746 -7.055 1 96.38 47 SER B N 1
ATOM 1323 C CA . SER B 1 47 ? -8.492 -9.188 -6.887 1 96.38 47 SER B CA 1
ATOM 1324 C C . SER B 1 47 ? -7.188 -9.805 -6.395 1 96.38 47 SER B C 1
ATOM 1326 O O . SER B 1 47 ? -6.102 -9.336 -6.742 1 96.38 47 SER B O 1
ATOM 1328 N N . ILE B 1 48 ? -7.328 -10.742 -5.531 1 97.19 48 ILE B N 1
ATOM 1329 C CA . ILE B 1 48 ? -6.18 -11.531 -5.102 1 97.19 48 ILE B CA 1
ATOM 1330 C C . ILE B 1 48 ? -6.25 -12.922 -5.719 1 97.19 48 ILE B C 1
ATOM 1332 O O . ILE B 1 48 ? -7.234 -13.641 -5.531 1 97.19 48 ILE B O 1
ATOM 1336 N N . ILE B 1 49 ? -5.203 -13.297 -6.445 1 97.25 49 ILE B N 1
ATOM 1337 C CA . ILE B 1 49 ? -5.129 -14.602 -7.09 1 97.25 49 ILE B CA 1
ATOM 1338 C C . ILE B 1 49 ? -4.055 -15.453 -6.41 1 97.25 49 ILE B C 1
ATOM 1340 O O . ILE B 1 49 ? -2.91 -15.016 -6.266 1 97.25 49 ILE B O 1
ATOM 1344 N N . GLY B 1 50 ? -4.445 -16.609 -5.902 1 97.19 50 GLY B N 1
ATOM 1345 C CA . GLY B 1 50 ? -3.498 -17.578 -5.375 1 97.19 50 GLY B CA 1
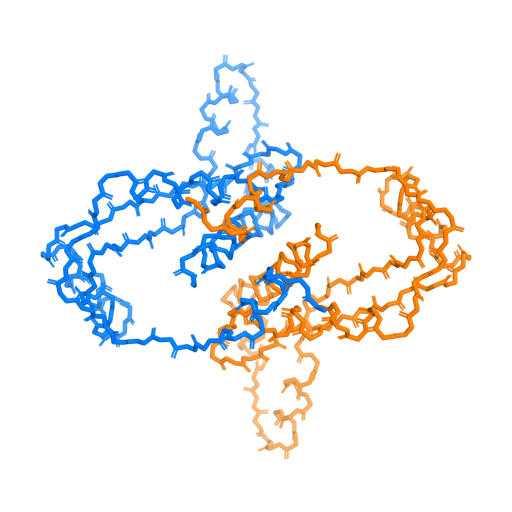ATOM 1346 C C . GLY B 1 50 ? -3.027 -18.578 -6.418 1 97.19 50 GLY B C 1
ATOM 1347 O O . GLY B 1 50 ? -3.84 -19.141 -7.152 1 97.19 50 GLY B O 1
ATOM 1348 N N . VAL B 1 51 ? -1.736 -18.719 -6.523 1 96.25 51 VAL B N 1
ATOM 1349 C CA . VAL B 1 51 ? -1.145 -19.641 -7.488 1 96.25 51 VAL B CA 1
ATOM 1350 C C . VAL B 1 51 ? -0.358 -20.719 -6.754 1 96.25 51 VAL B C 1
ATOM 1352 O O . VAL B 1 51 ? 0.62 -20.438 -6.062 1 96.25 51 VAL B O 1
ATOM 1355 N N . GLU B 1 52 ? -0.696 -21.984 -6.922 1 94.5 52 GLU B N 1
ATOM 1356 C CA . GLU B 1 52 ? -0.022 -23.109 -6.277 1 94.5 52 GLU B CA 1
ATOM 1357 C C . GLU B 1 52 ? 0.653 -24.016 -7.309 1 94.5 52 GLU B C 1
ATOM 1359 O O . GLU B 1 52 ? 1.602 -24.734 -6.984 1 94.5 52 GLU B O 1
ATOM 1364 N N . ASP B 1 53 ? 0.143 -23.984 -8.469 1 95.06 53 ASP B N 1
ATOM 1365 C CA . ASP B 1 53 ? 0.647 -24.844 -9.531 1 95.06 53 ASP B CA 1
ATOM 1366 C C . ASP B 1 53 ? 2.08 -24.469 -9.906 1 95.06 53 ASP B C 1
ATOM 1368 O O . ASP B 1 53 ? 2.352 -23.328 -10.289 1 95.06 53 ASP B O 1
ATOM 1372 N N . LYS B 1 54 ? 2.914 -25.469 -9.898 1 94.69 54 LYS B N 1
ATOM 1373 C CA . LYS B 1 54 ? 4.332 -25.219 -10.148 1 94.69 54 LYS B CA 1
ATOM 1374 C C . LYS B 1 54 ? 4.562 -24.734 -11.578 1 94.69 54 LYS B C 1
ATOM 1376 O O . LYS B 1 54 ? 5.395 -23.844 -11.812 1 94.69 54 LYS B O 1
ATOM 1381 N N . GLY B 1 55 ? 3.902 -25.344 -12.445 1 96.75 55 GLY B N 1
ATOM 1382 C CA . GLY B 1 55 ? 4.039 -24.922 -13.828 1 96.75 55 GLY B CA 1
ATOM 1383 C C . GLY B 1 55 ? 3.674 -23.453 -14.031 1 96.75 55 GLY B C 1
ATOM 1384 O O . GLY B 1 55 ? 4.383 -22.719 -14.734 1 96.75 55 GLY B O 1
ATOM 1385 N N . MET B 1 56 ? 2.602 -23.047 -13.492 1 96.94 56 MET B N 1
ATOM 1386 C CA . MET B 1 56 ? 2.18 -21.656 -13.57 1 96.94 56 MET B CA 1
ATOM 1387 C C . MET B 1 56 ? 3.188 -20.734 -12.875 1 96.94 56 MET B C 1
ATOM 1389 O O . MET B 1 56 ? 3.531 -19.672 -13.406 1 96.94 56 MET B O 1
ATOM 1393 N N . LYS B 1 57 ? 3.682 -21.156 -11.773 1 96.25 57 LYS B N 1
ATOM 1394 C CA . LYS B 1 57 ? 4.68 -20.359 -11.062 1 96.25 57 LYS B CA 1
ATOM 1395 C C . LYS B 1 57 ? 5.941 -20.188 -11.898 1 96.25 57 LYS B C 1
ATOM 1397 O O . LYS B 1 57 ? 6.535 -19.109 -11.922 1 96.25 57 LYS B O 1
ATOM 1402 N N . ASP B 1 58 ? 6.324 -21.188 -12.562 1 96.88 58 ASP B N 1
ATOM 1403 C CA . ASP B 1 58 ? 7.504 -21.125 -13.414 1 96.88 58 ASP B CA 1
ATOM 1404 C C . ASP B 1 58 ? 7.309 -20.125 -14.547 1 96.88 58 ASP B C 1
ATOM 1406 O O . ASP B 1 58 ? 8.219 -19.359 -14.867 1 96.88 58 ASP B O 1
ATOM 1410 N N . LYS B 1 59 ? 6.184 -20.188 -15.125 1 97.31 59 LYS B N 1
ATOM 1411 C CA . LYS B 1 59 ? 5.875 -19.219 -16.172 1 97.31 59 LYS B CA 1
ATOM 1412 C C . LYS B 1 59 ? 5.902 -17.797 -15.641 1 97.31 59 LYS B C 1
ATOM 1414 O O . LYS B 1 59 ? 6.441 -16.891 -16.281 1 97.31 59 LYS B O 1
ATOM 1419 N N . LEU B 1 60 ? 5.32 -17.594 -14.508 1 96.25 60 LEU B N 1
ATOM 1420 C CA . LEU B 1 60 ? 5.301 -16.266 -13.883 1 96.25 60 LEU B CA 1
ATOM 1421 C C . LEU B 1 60 ? 6.719 -15.805 -13.555 1 96.25 60 LEU B C 1
ATOM 1423 O O . LEU B 1 60 ? 7.043 -14.625 -13.734 1 96.25 60 LEU B O 1
ATOM 1427 N N . ALA B 1 61 ? 7.504 -16.719 -13.039 1 96.31 61 ALA B N 1
ATOM 1428 C CA . ALA B 1 61 ? 8.891 -16.391 -12.734 1 96.31 61 ALA B CA 1
ATOM 1429 C C . ALA B 1 61 ? 9.633 -15.906 -13.977 1 96.31 61 ALA B C 1
ATOM 1431 O O . ALA B 1 61 ? 10.375 -14.93 -13.922 1 96.31 61 ALA B O 1
ATOM 1432 N N . ALA B 1 62 ? 9.422 -16.547 -15.07 1 96 62 ALA B N 1
ATOM 1433 C CA . ALA B 1 62 ? 10.047 -16.156 -16.328 1 96 62 ALA B CA 1
ATOM 1434 C C . ALA B 1 62 ? 9.617 -14.742 -16.75 1 96 62 ALA B C 1
ATOM 1436 O O . ALA B 1 62 ? 10.445 -13.938 -17.172 1 96 62 ALA B O 1
ATOM 1437 N N . LEU B 1 63 ? 8.336 -14.461 -16.594 1 93.69 63 LEU B N 1
ATOM 1438 C CA . LEU B 1 63 ? 7.789 -13.156 -16.953 1 93.69 63 LEU B CA 1
ATOM 1439 C C . LEU B 1 63 ? 8.242 -12.078 -15.984 1 93.69 63 LEU B C 1
ATOM 1441 O O . LEU B 1 63 ? 8.266 -10.891 -16.328 1 93.69 63 LEU B O 1
ATOM 1445 N N . ALA B 1 64 ? 8.523 -12.492 -14.797 1 91.5 64 ALA B N 1
ATOM 1446 C CA . ALA B 1 64 ? 8.953 -11.555 -13.766 1 91.5 64 ALA B CA 1
ATOM 1447 C C . ALA B 1 64 ? 10.461 -11.344 -13.812 1 91.5 64 ALA B C 1
ATOM 1449 O O . ALA B 1 64 ? 11.086 -11.047 -12.789 1 91.5 64 ALA B O 1
ATOM 1450 N N . GLY B 1 65 ? 11.062 -11.531 -14.891 1 91.56 65 GLY B N 1
ATOM 1451 C CA . GLY B 1 65 ? 12.484 -11.273 -15.055 1 91.56 65 GLY B CA 1
ATOM 1452 C C . GLY B 1 65 ? 13.359 -12.43 -14.602 1 91.56 65 GLY B C 1
ATOM 1453 O O . GLY B 1 65 ? 14.516 -12.234 -14.227 1 91.56 65 GLY B O 1
ATOM 1454 N N . GLY B 1 66 ? 12.789 -13.523 -14.461 1 91.75 66 GLY B N 1
ATOM 1455 C CA . GLY B 1 66 ? 13.562 -14.703 -14.102 1 91.75 66 GLY B CA 1
ATOM 1456 C C . GLY B 1 66 ? 13.82 -14.82 -12.609 1 91.75 66 GLY B C 1
ATOM 1457 O O . GLY B 1 66 ? 14.773 -15.477 -12.188 1 91.75 66 GLY B O 1
ATOM 1458 N N . GLN B 1 67 ? 13.016 -14.164 -11.844 1 90.62 67 GLN B N 1
ATOM 1459 C CA . GLN B 1 67 ? 13.18 -14.203 -10.391 1 90.62 67 GLN B CA 1
ATOM 1460 C C . GLN B 1 67 ? 12.688 -15.531 -9.82 1 90.62 67 GLN B C 1
ATOM 1462 O O . GLN B 1 67 ? 11.484 -15.773 -9.742 1 90.62 67 GLN B O 1
ATOM 1467 N N . ASN B 1 68 ? 13.562 -16.312 -9.297 1 91.44 68 ASN B N 1
ATOM 1468 C CA . ASN B 1 68 ? 13.281 -17.688 -8.922 1 91.44 68 ASN B CA 1
ATOM 1469 C C . ASN B 1 68 ? 12.32 -17.766 -7.738 1 91.44 68 ASN B C 1
ATOM 1471 O O . ASN B 1 68 ? 11.562 -18.734 -7.613 1 91.44 68 ASN B O 1
ATOM 1475 N N . TYR B 1 69 ? 12.352 -16.797 -6.887 1 91.38 69 TYR B N 1
ATOM 1476 C CA . TYR B 1 69 ? 11.523 -16.875 -5.688 1 91.38 69 TYR B CA 1
ATOM 1477 C C . TYR B 1 69 ? 10.047 -16.75 -6.035 1 91.38 69 TYR B C 1
ATOM 1479 O O . TYR B 1 69 ? 9.18 -17.078 -5.219 1 91.38 69 TYR B O 1
ATOM 1487 N N . VAL B 1 70 ? 9.766 -16.328 -7.258 1 92.81 70 VAL B N 1
ATOM 1488 C CA . VAL B 1 70 ? 8.391 -16.281 -7.738 1 92.81 70 VAL B CA 1
ATOM 1489 C C . VAL B 1 70 ? 7.875 -17.703 -7.941 1 92.81 70 VAL B C 1
ATOM 1491 O O . VAL B 1 70 ? 6.684 -17.969 -7.785 1 92.81 70 VAL B O 1
ATOM 1494 N N . ALA B 1 71 ? 8.805 -18.562 -8.219 1 94.12 71 ALA B N 1
ATOM 1495 C CA . ALA B 1 71 ? 8.422 -19.953 -8.461 1 94.12 71 ALA B CA 1
ATOM 1496 C C . ALA B 1 71 ? 8.68 -20.828 -7.234 1 94.12 71 ALA B C 1
ATOM 1498 O O . ALA B 1 71 ? 7.969 -21.797 -6.988 1 94.12 71 ALA B O 1
ATOM 1499 N N . GLU B 1 72 ? 9.719 -20.469 -6.523 1 94.81 72 GLU B N 1
ATOM 1500 C CA . GLU B 1 72 ? 10.172 -21.281 -5.395 1 94.81 72 GLU B CA 1
ATOM 1501 C C . GLU B 1 72 ? 9.594 -20.781 -4.078 1 94.81 72 GLU B C 1
ATOM 1503 O O . GLU B 1 72 ? 10.312 -20.203 -3.26 1 94.81 72 GLU B O 1
ATOM 1508 N N . ASN B 1 73 ? 8.375 -21.031 -3.816 1 94 73 ASN B N 1
ATOM 1509 C CA . ASN B 1 73 ? 7.645 -20.656 -2.611 1 94 73 ASN B CA 1
ATOM 1510 C C . ASN B 1 73 ? 6.496 -21.625 -2.33 1 94 73 ASN B C 1
ATOM 1512 O O . ASN B 1 73 ? 6.16 -22.453 -3.17 1 94 73 ASN B O 1
ATOM 1516 N N . GLY B 1 74 ? 5.914 -21.562 -1.144 1 93.44 74 GLY B N 1
ATOM 1517 C CA . GLY B 1 74 ? 4.824 -22.438 -0.754 1 93.44 74 GLY B CA 1
ATOM 1518 C C . GLY B 1 74 ? 3.475 -21.984 -1.283 1 93.44 74 GLY B C 1
ATOM 1519 O O . GLY B 1 74 ? 2.533 -22.781 -1.35 1 93.44 74 GLY B O 1
ATOM 1520 N N . TYR B 1 75 ? 3.326 -20.766 -1.564 1 95.25 75 TYR B N 1
ATOM 1521 C CA . TYR B 1 75 ? 2.107 -20.141 -2.059 1 95.25 75 TYR B CA 1
ATOM 1522 C C . TYR B 1 75 ? 2.404 -18.781 -2.662 1 95.25 75 TYR B C 1
ATOM 1524 O O . TYR B 1 75 ? 3.168 -18 -2.094 1 95.25 75 TYR B O 1
ATOM 1532 N N . PHE B 1 76 ? 1.907 -18.547 -3.834 1 96.06 76 PHE B N 1
ATOM 1533 C CA . PHE B 1 76 ? 2.193 -17.281 -4.504 1 96.06 76 PHE B CA 1
ATOM 1534 C C . PHE B 1 76 ? 0.923 -16.469 -4.672 1 96.06 76 PHE B C 1
ATOM 1536 O O . PHE B 1 76 ? -0.034 -16.906 -5.305 1 96.06 76 PHE B O 1
ATOM 1543 N N . PHE B 1 77 ? 0.894 -15.273 -4.066 1 97 77 PHE B N 1
ATOM 1544 C CA . PHE B 1 77 ? -0.236 -14.359 -4.184 1 97 77 PHE B CA 1
ATOM 1545 C C . PHE B 1 77 ? 0.027 -13.312 -5.258 1 97 77 PHE B C 1
ATOM 1547 O O . PHE B 1 77 ? 1.106 -12.719 -5.305 1 97 77 PHE B O 1
ATOM 1554 N N . VAL B 1 78 ? -0.938 -13.109 -6.113 1 96.81 78 VAL B N 1
ATOM 1555 C CA . VAL B 1 78 ? -0.904 -12.039 -7.105 1 96.81 78 VAL B CA 1
ATOM 1556 C C . VAL B 1 78 ? -2.01 -11.023 -6.812 1 96.81 78 VAL B C 1
ATOM 1558 O O . VAL B 1 78 ? -3.186 -11.391 -6.738 1 96.81 78 VAL B O 1
ATOM 1561 N N . PHE B 1 79 ? -1.607 -9.805 -6.602 1 96.5 79 PHE B N 1
ATOM 1562 C CA . PHE B 1 79 ? -2.557 -8.719 -6.414 1 96.5 79 PHE B CA 1
ATOM 1563 C C . PHE B 1 79 ? -2.775 -7.957 -7.715 1 96.5 79 PHE B C 1
ATOM 1565 O O . PHE B 1 79 ? -1.829 -7.414 -8.289 1 96.5 79 PHE B O 1
ATOM 1572 N N . CYS B 1 80 ? -4.047 -7.863 -8.117 1 95.62 80 CYS B N 1
ATOM 1573 C CA . CYS B 1 80 ? -4.398 -7.25 -9.398 1 95.62 80 CYS B CA 1
ATOM 1574 C C . CYS B 1 80 ? -5.336 -6.066 -9.188 1 95.62 80 CYS B C 1
ATOM 1576 O O . CYS B 1 80 ? -6.344 -6.184 -8.484 1 95.62 80 CYS B O 1
ATOM 1578 N N . LEU B 1 81 ? -4.887 -4.895 -9.719 1 94.56 81 LEU B N 1
ATOM 1579 C CA . LEU B 1 81 ? -5.887 -3.848 -9.891 1 94.56 81 LEU B CA 1
ATOM 1580 C C . LEU B 1 81 ? -7.035 -4.328 -10.773 1 94.56 81 LEU B C 1
ATOM 1582 O O . LEU B 1 81 ? -6.812 -4.734 -11.922 1 94.56 81 LEU B O 1
ATOM 1586 N N . ASP B 1 82 ? -8.305 -4.301 -10.219 1 94.06 82 ASP B N 1
ATOM 1587 C CA . ASP B 1 82 ? -9.414 -4.965 -10.891 1 94.06 82 ASP B CA 1
ATOM 1588 C C . ASP B 1 82 ? -10.727 -4.219 -10.664 1 94.06 82 ASP B C 1
ATOM 1590 O O . ASP B 1 82 ? -11.289 -4.258 -9.57 1 94.06 82 ASP B O 1
ATOM 1594 N N . TYR B 1 83 ? -11.188 -3.652 -11.727 1 93.75 83 TYR B N 1
ATOM 1595 C CA . TYR B 1 83 ? -12.461 -2.945 -11.664 1 93.75 83 TYR B CA 1
ATOM 1596 C C . TYR B 1 83 ? -13.594 -3.799 -12.227 1 93.75 83 TYR B C 1
ATOM 1598 O O . TYR B 1 83 ? -14.711 -3.314 -12.414 1 93.75 83 TYR B O 1
ATOM 1606 N N . HIS B 1 84 ? -13.297 -5.059 -12.5 1 92.94 84 HIS B N 1
ATOM 1607 C CA . HIS B 1 84 ? -14.273 -5.887 -13.211 1 92.94 84 HIS B CA 1
ATOM 1608 C C . HIS B 1 84 ? -15.586 -5.965 -12.453 1 92.94 84 HIS B C 1
ATOM 1610 O O . HIS B 1 84 ? -16.656 -5.789 -13.031 1 92.94 84 HIS B O 1
ATOM 1616 N N . ARG B 1 85 ? -15.594 -6.215 -11.141 1 91.94 85 ARG B N 1
ATOM 1617 C CA . ARG B 1 85 ? -16.812 -6.316 -10.344 1 91.94 85 ARG B CA 1
ATOM 1618 C C . ARG B 1 85 ? -17.594 -5.004 -10.359 1 91.94 85 ARG B C 1
ATOM 1620 O O . ARG B 1 85 ? -18.828 -5 -10.352 1 91.94 85 ARG B O 1
ATOM 1627 N N . HIS B 1 86 ? -16.875 -3.938 -10.352 1 91.31 86 HIS B N 1
ATOM 1628 C CA . HIS B 1 86 ? -17.5 -2.621 -10.406 1 91.31 86 HIS B CA 1
ATOM 1629 C C . HIS B 1 86 ? -18.188 -2.389 -11.75 1 91.31 86 HIS B C 1
ATOM 1631 O O . HIS B 1 86 ? -19.297 -1.845 -11.797 1 91.31 86 HIS B O 1
ATOM 1637 N N . MET B 1 87 ? -17.516 -2.785 -12.789 1 92 87 MET B N 1
ATOM 1638 C CA . MET B 1 87 ? -18.094 -2.648 -14.125 1 92 87 MET B CA 1
ATOM 1639 C C . MET B 1 87 ? -19.359 -3.504 -14.258 1 92 87 MET B C 1
ATOM 1641 O O . MET B 1 87 ? -20.344 -3.064 -14.836 1 92 87 MET B O 1
ATOM 1645 N N . LEU B 1 88 ? -19.281 -4.723 -13.727 1 92.75 88 LEU B N 1
ATOM 1646 C CA . LEU B 1 88 ? -20.438 -5.598 -13.758 1 92.75 88 LEU B CA 1
ATOM 1647 C C . LEU B 1 88 ? -21.594 -4.988 -12.969 1 92.75 88 LEU B C 1
ATOM 1649 O O . LEU B 1 88 ? -22.75 -5 -13.43 1 92.75 88 LEU B O 1
ATOM 1653 N N . ALA B 1 89 ? -21.344 -4.504 -11.758 1 91.94 89 ALA B N 1
ATOM 1654 C CA . ALA B 1 89 ? -22.359 -3.873 -10.93 1 91.94 89 ALA B CA 1
ATOM 1655 C C . ALA B 1 89 ? -22.984 -2.672 -11.641 1 91.94 89 ALA B C 1
ATOM 1657 O O . ALA B 1 89 ? -24.188 -2.459 -11.57 1 91.94 89 ALA B O 1
ATOM 1658 N N . ALA B 1 90 ? -22.125 -1.879 -12.281 1 92.06 90 ALA B N 1
ATOM 1659 C CA . ALA B 1 90 ? -22.609 -0.719 -13.023 1 92.06 90 ALA B CA 1
ATOM 1660 C C . ALA B 1 90 ? -23.547 -1.143 -14.141 1 92.06 90 ALA B C 1
ATOM 1662 O O . ALA B 1 90 ? -24.594 -0.521 -14.352 1 92.06 90 ALA B O 1
ATOM 1663 N N . GLU B 1 91 ? -23.172 -2.162 -14.883 1 92.75 91 GLU B N 1
ATOM 1664 C CA . GLU B 1 91 ? -24.016 -2.678 -15.953 1 92.75 91 GLU B CA 1
ATOM 1665 C C . GLU B 1 91 ? -25.359 -3.131 -15.422 1 92.75 91 GLU B C 1
ATOM 1667 O O . GLU B 1 91 ? -26.406 -2.854 -16.016 1 92.75 91 GLU B O 1
ATOM 1672 N N . MET B 1 92 ? -25.328 -3.832 -14.281 1 94.81 92 MET B N 1
ATOM 1673 C CA . MET B 1 92 ? -26.562 -4.348 -13.672 1 94.81 92 MET B CA 1
ATOM 1674 C C . MET B 1 92 ? -27.5 -3.207 -13.297 1 94.81 92 MET B C 1
ATOM 1676 O O . MET B 1 92 ? -28.719 -3.379 -13.297 1 94.81 92 MET B O 1
ATOM 1680 N N . THR B 1 93 ? -26.938 -2.092 -12.984 1 93.62 93 THR B N 1
ATOM 1681 C CA . THR B 1 93 ? -27.766 -0.979 -12.523 1 93.62 93 THR B CA 1
ATOM 1682 C C . THR B 1 93 ? -27.969 0.043 -13.633 1 93.62 93 THR B C 1
ATOM 1684 O O . THR B 1 93 ? -28.594 1.086 -13.422 1 93.62 93 THR B O 1
ATOM 1687 N N . GLY B 1 94 ? -27.422 -0.159 -14.75 1 92.5 94 GLY B N 1
ATOM 1688 C CA . GLY B 1 94 ? -27.594 0.731 -15.883 1 92.5 94 GLY B CA 1
ATOM 1689 C C . GLY B 1 94 ? -26.75 1.988 -15.789 1 92.5 94 GLY B C 1
ATOM 1690 O O . GLY B 1 94 ? -27.094 3.018 -16.375 1 92.5 94 GLY B O 1
ATOM 1691 N N . SER B 1 95 ? -25.797 1.923 -14.969 1 90.06 95 SER B N 1
ATOM 1692 C CA . SER B 1 95 ? -24.875 3.047 -14.812 1 90.06 95 SER B CA 1
ATOM 1693 C C . SER B 1 95 ? -23.641 2.865 -15.68 1 90.06 95 SER B C 1
ATOM 1695 O O . SER B 1 95 ? -23.328 1.749 -16.094 1 90.06 95 SER B O 1
ATOM 1697 N N . ASP B 1 96 ? -23.156 4.043 -16.047 1 89.56 96 ASP B N 1
ATOM 1698 C CA . ASP B 1 96 ? -21.891 4.031 -16.781 1 89.56 96 ASP B CA 1
ATOM 1699 C C . ASP B 1 96 ? -20.766 4.629 -15.961 1 89.56 96 ASP B C 1
ATOM 1701 O O . ASP B 1 96 ? -20.75 5.828 -15.68 1 89.56 96 ASP B O 1
ATOM 1705 N N . ILE B 1 97 ? -19.828 3.742 -15.641 1 88.38 97 ILE B N 1
ATOM 1706 C CA . ILE B 1 97 ? -18.734 4.215 -14.805 1 88.38 97 ILE B CA 1
ATOM 1707 C C . ILE B 1 97 ? -17.422 4.141 -15.586 1 88.38 97 ILE B C 1
ATOM 1709 O O . ILE B 1 97 ? -16.344 4.141 -14.992 1 88.38 97 ILE B O 1
ATOM 1713 N N . ALA B 1 98 ? -17.5 4.023 -16.844 1 87.19 98 ALA B N 1
ATOM 1714 C CA . ALA B 1 98 ? -16.328 3.879 -17.688 1 87.19 98 ALA B CA 1
ATOM 1715 C C . ALA B 1 98 ? -15.352 5.039 -17.469 1 87.19 98 ALA B C 1
ATOM 1717 O O . ALA B 1 98 ? -14.148 4.828 -17.344 1 87.19 98 ALA B O 1
ATOM 1718 N N . ASP B 1 99 ? -15.883 6.227 -17.422 1 87.88 99 ASP B N 1
ATOM 1719 C CA . ASP B 1 99 ? -15.039 7.406 -17.25 1 87.88 99 ASP B CA 1
ATOM 1720 C C . ASP B 1 99 ? -14.273 7.344 -15.938 1 87.88 99 ASP B C 1
ATOM 1722 O O . ASP B 1 99 ? -13.117 7.785 -15.867 1 87.88 99 ASP B O 1
ATOM 1726 N N . THR B 1 100 ? -14.93 6.816 -14.906 1 84.12 100 THR B N 1
ATOM 1727 C CA . THR B 1 100 ? -14.289 6.691 -13.602 1 84.12 100 THR B CA 1
ATOM 1728 C C . THR B 1 100 ? -13.172 5.648 -13.641 1 84.12 100 THR B C 1
ATOM 1730 O O . THR B 1 100 ? -12.055 5.914 -13.203 1 84.12 100 THR B O 1
ATOM 1733 N N . VAL B 1 101 ? -13.43 4.57 -14.266 1 86.81 101 VAL B N 1
ATOM 1734 C CA . VAL B 1 101 ? -12.508 3.439 -14.305 1 86.81 101 VAL B CA 1
ATOM 1735 C C . VAL B 1 101 ? -11.297 3.795 -15.172 1 86.81 101 VAL B C 1
ATOM 1737 O O . VAL B 1 101 ? -10.172 3.4 -14.867 1 86.81 101 VAL B O 1
ATOM 1740 N N . GLU B 1 102 ? -11.477 4.613 -16.125 1 87.75 102 GLU B N 1
ATOM 1741 C CA . GLU B 1 102 ? -10.406 4.918 -17.078 1 87.75 102 GLU B CA 1
ATOM 1742 C C . GLU B 1 102 ? -9.664 6.188 -16.672 1 87.75 102 GLU B C 1
ATOM 1744 O O . GLU B 1 102 ? -8.703 6.586 -17.328 1 87.75 102 GLU B O 1
ATOM 1749 N N . SER B 1 103 ? -10.039 6.727 -15.648 1 88.94 103 SER B N 1
ATOM 1750 C CA . SER B 1 103 ? -9.438 7.98 -15.219 1 88.94 103 SER B CA 1
ATOM 1751 C C . SER B 1 103 ? -8.133 7.734 -14.469 1 88.94 103 SER B C 1
ATOM 1753 O O . SER B 1 103 ? -7.898 6.637 -13.961 1 88.94 103 SER B O 1
ATOM 1755 N N . THR B 1 104 ? -7.281 8.758 -14.445 1 89.62 104 THR B N 1
ATOM 1756 C CA . THR B 1 104 ? -6.066 8.727 -13.641 1 89.62 104 THR B CA 1
ATOM 1757 C C . THR B 1 104 ? -6.398 8.484 -12.164 1 89.62 104 THR B C 1
ATOM 1759 O O . THR B 1 104 ? -5.695 7.746 -11.477 1 89.62 104 THR B O 1
ATOM 1762 N N . GLU B 1 105 ? -7.465 9.055 -11.773 1 88.88 105 GLU B N 1
ATOM 1763 C CA . GLU B 1 105 ? -7.902 8.859 -10.391 1 88.88 105 GLU B CA 1
ATOM 1764 C C . GLU B 1 105 ? -8.242 7.398 -10.125 1 88.88 105 GLU B C 1
ATOM 1766 O O . GLU B 1 105 ? -7.828 6.832 -9.109 1 88.88 105 GLU B O 1
ATOM 1771 N N . GLY B 1 106 ? -9.047 6.832 -11.016 1 89.94 106 GLY B N 1
ATOM 1772 C CA . GLY B 1 106 ? -9.352 5.418 -10.883 1 89.94 106 GLY B CA 1
ATOM 1773 C C . GLY B 1 106 ? -8.117 4.539 -10.844 1 89.94 106 GLY B C 1
ATOM 1774 O O . GLY B 1 106 ? -8.062 3.576 -10.078 1 89.94 106 GLY B O 1
ATOM 1775 N N . PHE B 1 107 ? -7.18 4.941 -11.648 1 91.94 107 PHE B N 1
ATOM 1776 C CA . PHE B 1 107 ? -5.93 4.191 -11.695 1 91.94 107 PHE B CA 1
ATOM 1777 C C . PHE B 1 107 ? -5.172 4.309 -10.383 1 91.94 107 PHE B C 1
ATOM 1779 O O . PHE B 1 107 ? -4.652 3.318 -9.867 1 91.94 107 PHE B O 1
ATOM 1786 N N . ILE B 1 108 ? -5.105 5.457 -9.812 1 92.31 108 ILE B N 1
ATOM 1787 C CA . ILE B 1 108 ? -4.438 5.699 -8.539 1 92.31 108 ILE B CA 1
ATOM 1788 C C . ILE B 1 108 ? -5.137 4.914 -7.43 1 92.31 108 ILE B C 1
ATOM 1790 O O . ILE B 1 108 ? -4.48 4.227 -6.641 1 92.31 108 ILE B O 1
ATOM 1794 N N . VAL B 1 109 ? -6.441 4.988 -7.453 1 92.5 109 VAL B N 1
ATOM 1795 C CA . VAL B 1 109 ? -7.234 4.309 -6.434 1 92.5 109 VAL B CA 1
ATOM 1796 C C . VAL B 1 109 ? -6.988 2.805 -6.5 1 92.5 109 VAL B C 1
ATOM 1798 O O . VAL B 1 109 ? -6.703 2.17 -5.48 1 92.5 109 VAL B O 1
ATOM 1801 N N . GLY B 1 110 ? -7.09 2.268 -7.707 1 93.31 110 GLY B N 1
ATOM 1802 C CA . GLY B 1 110 ? -6.867 0.84 -7.875 1 93.31 110 GLY B CA 1
ATOM 1803 C C . GLY B 1 110 ? -5.477 0.401 -7.465 1 93.31 110 GLY B C 1
ATOM 1804 O O . GLY B 1 110 ? -5.312 -0.616 -6.789 1 93.31 110 GLY B O 1
ATOM 1805 N N . THR B 1 111 ? -4.5 1.167 -7.859 1 94.38 111 THR B N 1
ATOM 1806 C CA . THR B 1 111 ? -3.119 0.854 -7.504 1 94.38 111 THR B CA 1
ATOM 1807 C C . THR B 1 111 ? -2.928 0.903 -5.992 1 94.38 111 THR B C 1
ATOM 1809 O O . THR B 1 111 ? -2.334 -0.005 -5.406 1 94.38 111 THR B O 1
ATOM 1812 N N . ALA B 1 112 ? -3.414 1.916 -5.406 1 94.25 112 ALA B N 1
ATOM 1813 C CA . ALA B 1 112 ? -3.279 2.088 -3.963 1 94.25 112 ALA B CA 1
ATOM 1814 C C . ALA B 1 112 ? -4.008 0.98 -3.209 1 94.25 112 ALA B C 1
ATOM 1816 O O . ALA B 1 112 ? -3.459 0.396 -2.271 1 94.25 112 ALA B O 1
ATOM 1817 N N . ASP B 1 113 ? -5.219 0.649 -3.613 1 94.81 113 ASP B N 1
ATOM 1818 C CA . ASP B 1 113 ? -5.984 -0.395 -2.939 1 94.81 113 ASP B CA 1
ATOM 1819 C C . ASP B 1 113 ? -5.242 -1.729 -2.969 1 94.81 113 ASP B C 1
ATOM 1821 O O . ASP B 1 113 ? -5.148 -2.418 -1.951 1 94.81 113 ASP B O 1
ATOM 1825 N N . ALA B 1 114 ? -4.809 -2.051 -4.141 1 95.56 114 ALA B N 1
ATOM 1826 C CA . ALA B 1 114 ? -4.074 -3.305 -4.273 1 95.56 114 ALA B CA 1
ATOM 1827 C C . ALA B 1 114 ? -2.812 -3.293 -3.41 1 95.56 114 ALA B C 1
ATOM 1829 O O . ALA B 1 114 ? -2.498 -4.285 -2.748 1 95.56 114 ALA B O 1
ATOM 1830 N N . ALA B 1 115 ? -2.094 -2.178 -3.418 1 95.38 115 ALA B N 1
ATOM 1831 C CA . ALA B 1 115 ? -0.851 -2.053 -2.658 1 95.38 115 ALA B CA 1
ATOM 1832 C C . ALA B 1 115 ? -1.115 -2.125 -1.158 1 95.38 115 ALA B C 1
ATOM 1834 O O . ALA B 1 115 ? -0.378 -2.787 -0.422 1 95.38 115 ALA B O 1
ATOM 1835 N N . LEU B 1 116 ? -2.1 -1.43 -0.695 1 96.06 116 LEU B N 1
ATOM 1836 C CA . LEU B 1 116 ? -2.457 -1.445 0.719 1 96.06 116 LEU B CA 1
ATOM 1837 C C . LEU B 1 116 ? -2.787 -2.861 1.181 1 96.06 116 LEU B C 1
ATOM 1839 O O . LEU B 1 116 ? -2.303 -3.309 2.223 1 96.06 116 LEU B O 1
ATOM 1843 N N . ALA B 1 117 ? -3.596 -3.529 0.402 1 96.06 117 ALA B N 1
ATOM 1844 C CA . ALA B 1 117 ? -3.957 -4.91 0.722 1 96.06 117 ALA B CA 1
ATOM 1845 C C . ALA B 1 117 ? -2.721 -5.801 0.777 1 96.06 117 ALA B C 1
ATOM 1847 O O . ALA B 1 117 ? -2.562 -6.594 1.707 1 96.06 117 ALA B O 1
ATOM 1848 N N . ALA B 1 118 ? -1.897 -5.656 -0.211 1 96.31 118 ALA B N 1
ATOM 1849 C CA . ALA B 1 118 ? -0.681 -6.461 -0.284 1 96.31 118 ALA B CA 1
ATOM 1850 C C . ALA B 1 118 ? 0.213 -6.219 0.929 1 96.31 118 ALA B C 1
ATOM 1852 O O . ALA B 1 118 ? 0.787 -7.156 1.483 1 96.31 118 ALA B O 1
ATOM 1853 N N . GLN B 1 119 ? 0.341 -4.996 1.318 1 96.12 119 GLN B N 1
ATOM 1854 C CA . GLN B 1 119 ? 1.221 -4.672 2.438 1 96.12 119 GLN B CA 1
ATOM 1855 C C . GLN B 1 119 ? 0.661 -5.211 3.75 1 96.12 119 GLN B C 1
ATOM 1857 O O . GLN B 1 119 ? 1.416 -5.645 4.621 1 96.12 119 GLN B O 1
ATOM 1862 N N . ASN B 1 120 ? -0.635 -5.109 3.947 1 96.44 120 ASN B N 1
ATOM 1863 C CA . ASN B 1 120 ? -1.242 -5.738 5.117 1 96.44 120 ASN B CA 1
ATOM 1864 C C . ASN B 1 120 ? -0.91 -7.227 5.188 1 96.44 120 ASN B C 1
ATOM 1866 O O . ASN B 1 120 ? -0.566 -7.738 6.254 1 96.44 120 ASN B O 1
ATOM 1870 N N . MET B 1 121 ? -1.061 -7.887 4.074 1 96.62 121 MET B N 1
ATOM 1871 C CA . MET B 1 121 ? -0.751 -9.312 4.039 1 96.62 121 MET B CA 1
ATOM 1872 C C . MET B 1 121 ? 0.722 -9.562 4.348 1 96.62 121 MET B C 1
ATOM 1874 O O . MET B 1 121 ? 1.062 -10.492 5.07 1 96.62 121 MET B O 1
ATOM 1878 N N . ALA B 1 122 ? 1.587 -8.773 3.75 1 95.38 122 ALA B N 1
ATOM 1879 C CA . ALA B 1 122 ? 3.02 -8.93 3.98 1 95.38 122 ALA B CA 1
ATOM 1880 C C . ALA B 1 122 ? 3.352 -8.812 5.465 1 95.38 122 ALA B C 1
ATOM 1882 O O . ALA B 1 122 ? 4.129 -9.609 6 1 95.38 122 ALA B O 1
ATOM 1883 N N . VAL B 1 123 ? 2.779 -7.844 6.137 1 95.25 123 VAL B N 1
ATOM 1884 C CA . VAL B 1 123 ? 3.01 -7.656 7.566 1 95.25 123 VAL B CA 1
ATOM 1885 C C . VAL B 1 123 ? 2.492 -8.867 8.336 1 95.25 123 VAL B C 1
ATOM 1887 O O . VAL B 1 123 ? 3.156 -9.359 9.25 1 95.25 123 VAL B O 1
ATOM 1890 N N . ALA B 1 124 ? 1.304 -9.352 7.949 1 95.38 124 ALA B N 1
ATOM 1891 C CA . ALA B 1 124 ? 0.717 -10.523 8.602 1 95.38 124 ALA B CA 1
ATOM 1892 C C . ALA B 1 124 ? 1.605 -11.75 8.43 1 95.38 124 ALA B C 1
ATOM 1894 O O . ALA B 1 124 ? 1.713 -12.578 9.336 1 95.38 124 ALA B O 1
ATOM 1895 N N . ALA B 1 125 ? 2.215 -11.867 7.289 1 93.38 125 ALA B N 1
ATOM 1896 C CA . ALA B 1 125 ? 3.025 -13.039 6.945 1 93.38 125 ALA B CA 1
ATOM 1897 C C . ALA B 1 125 ? 4.375 -12.992 7.656 1 93.38 125 ALA B C 1
ATOM 1899 O O . ALA B 1 125 ? 5.07 -14.008 7.738 1 93.38 125 ALA B O 1
ATOM 1900 N N . GLU B 1 126 ? 4.789 -11.766 8.086 1 89 126 GLU B N 1
ATOM 1901 C CA . GLU B 1 126 ? 6.074 -11.617 8.766 1 89 126 GLU B CA 1
ATOM 1902 C C . GLU B 1 126 ? 6.086 -12.359 10.094 1 89 126 GLU B C 1
ATOM 1904 O O . GLU B 1 126 ? 5.059 -12.445 10.773 1 89 126 GLU B O 1
#